Protein AF-A0A839YLT4-F1 (afdb_monomer)

Foldseek 3Di:
DPVVVVVVVVVVVVVVVVVVPDDPDQDAWKKKKKWWWFWWWDQANDTDTFTKIKIWIFGLVQWDDDVQKIKTWTPFIWIGGPPDIWTFDDTAIWMARQCQQWIATRNWIKHFPQSHPPHRNDWGDKTKIWTPDFDWTQTPRGITTTDTIITIMTMDTRGSPPPVVNVVVVVVVVVVVVVVVVPPPPPPVPPPPPPDDDPPDDDDDDDDDDDDDDD

Radius of gyration: 36.38 Å; Cα contacts (8 Å, |Δi|>4): 390; chains: 1; bounding box: 117×40×73 Å

Mean predicted aligned error: 11.32 Å

Nearest PDB structures (foldseek):
  1lsh-assembly1_A  TM=3.016E-01  e=5.000E-01  Ichthyomyzon unicuspis
  3nsg-assembly1_C  TM=3.493E-01  e=2.271E+00  Salmonella enterica subsp. enterica serovar Typhi str. Ty21a
  3szd-assembly1_B  TM=2.381E-01  e=8.280E-01  Pseudomonas aeruginosa
  4kra-assembly1_C  TM=3.230E-01  e=6.229E+00  Salmonella enterica subsp. enterica serovar Typhi
  4kra-assembly1_B  TM=2.311E-01  e=3.074E+00  Salmonella enterica subsp. enterica serovar Typhi

pLDDT: mean 84.15, std 13.79, range [51.19, 97.88]

Sequence (215 aa):
MTVMRIKRVLASLVAAAALSLMPPAAGAATIVYKVSALFEGLIGTTYFVKNGTLTGIGDTGALSAGTGFSRVGLTSLQAVLGDRIYDLQGSFFAEAFPTANVFVLGNLAVTGSGLSGYDAVAPLAPTSISAISRPTYSTSAGTLSLAGYSGTFEANVDGAVPEPATWAMMLTGFAAVGLGLRAPGKRRLRVRIAHGPAKRSAIGMQANRTASRGA

Solvent-accessible surface area (backbone atoms only — not comparable to full-atom values): 12152 Å² total; per-residue (Å²): 128,66,74,68,56,55,56,53,54,52,52,52,52,54,53,53,53,54,63,73,64,57,72,77,76,78,63,79,35,32,34,40,37,38,42,38,29,48,43,28,35,31,47,55,88,46,76,50,76,39,53,32,37,41,40,35,35,25,41,57,87,52,62,48,74,57,96,72,35,22,34,25,47,35,83,46,42,35,38,33,53,66,98,43,78,39,57,48,62,81,92,37,35,38,35,14,24,26,90,73,19,32,40,29,56,56,67,40,32,33,35,26,80,74,35,51,70,39,59,70,65,66,63,39,73,79,25,62,33,36,53,80,48,64,36,74,41,47,35,88,78,39,42,38,35,44,42,76,37,56,34,34,36,34,31,44,57,57,62,62,64,71,50,74,65,51,53,51,47,54,53,48,52,52,49,52,52,54,50,62,70,64,50,82,69,83,71,72,74,75,76,76,76,77,78,71,80,81,79,81,75,86,75,79,90,78,82,91,80,84,86,87,78,89,131

Structure (mmCIF, N/CA/C/O backbone):
data_AF-A0A839YLT4-F1
#
_entry.id   AF-A0A839YLT4-F1
#
loop_
_atom_site.group_PDB
_atom_site.id
_atom_site.type_symbol
_atom_site.label_atom_id
_atom_site.label_alt_id
_atom_site.label_comp_id
_atom_site.label_asym_id
_atom_site.label_entity_id
_atom_site.label_seq_id
_atom_site.pdbx_PDB_ins_code
_atom_site.Cartn_x
_atom_site.Cartn_y
_atom_site.Cartn_z
_atom_site.occupancy
_atom_site.B_iso_or_equiv
_atom_site.auth_seq_id
_atom_site.auth_comp_id
_atom_site.auth_asym_id
_atom_site.auth_atom_id
_atom_site.pdbx_PDB_model_num
ATOM 1 N N . MET A 1 1 ? -25.804 25.730 53.111 1.00 57.62 1 MET A N 1
ATOM 2 C CA . MET A 1 1 ? -25.757 25.932 51.638 1.00 57.62 1 MET A CA 1
ATOM 3 C C . MET A 1 1 ? -24.419 25.528 50.985 1.00 57.62 1 MET A C 1
ATOM 5 O O . MET A 1 1 ? -24.344 25.445 49.766 1.00 57.62 1 MET A O 1
ATOM 9 N N . THR A 1 2 ? -23.374 25.213 51.756 1.00 70.31 2 THR A N 1
ATOM 10 C CA . THR A 1 2 ? -21.983 24.997 51.296 1.00 70.31 2 THR A CA 1
ATOM 11 C C . THR A 1 2 ? -21.710 23.612 50.684 1.00 70.31 2 THR A C 1
ATOM 13 O O . THR A 1 2 ? -20.961 23.495 49.719 1.00 70.31 2 THR A O 1
ATOM 16 N N . VAL A 1 3 ? -22.386 22.560 51.159 1.00 68.31 3 VAL A N 1
ATOM 17 C CA . VAL A 1 3 ? -22.161 21.163 50.715 1.00 68.31 3 VAL A CA 1
ATOM 18 C C . VAL A 1 3 ? -22.549 20.929 49.246 1.00 68.31 3 VAL A C 1
ATOM 20 O O . VAL A 1 3 ? -21.981 20.072 48.570 1.00 68.31 3 VAL A O 1
ATOM 23 N N . MET A 1 4 ? -23.496 21.707 48.714 1.00 68.50 4 MET A N 1
ATOM 24 C CA . MET A 1 4 ? -23.975 21.544 47.337 1.00 68.50 4 MET A CA 1
ATOM 25 C C . MET A 1 4 ? -22.976 22.073 46.293 1.00 68.50 4 MET A C 1
ATOM 27 O O . MET A 1 4 ? -22.953 21.571 45.172 1.00 68.50 4 MET A O 1
ATOM 31 N N . ARG A 1 5 ? -22.122 23.042 46.661 1.00 73.62 5 ARG A N 1
ATOM 32 C CA . ARG A 1 5 ? -21.087 23.591 45.768 1.00 73.62 5 ARG A CA 1
ATOM 33 C C . ARG A 1 5 ? -19.904 22.632 45.609 1.00 73.62 5 ARG A C 1
ATOM 35 O O . ARG A 1 5 ? -19.453 22.425 44.489 1.00 73.62 5 ARG A O 1
ATOM 42 N N . ILE A 1 6 ? -19.492 21.957 46.686 1.00 78.25 6 ILE A N 1
ATOM 43 C CA . ILE A 1 6 ? -18.363 21.007 46.673 1.00 78.25 6 ILE A CA 1
ATOM 44 C C . ILE A 1 6 ? -18.624 19.830 45.720 1.00 78.25 6 ILE A C 1
ATOM 46 O O . ILE A 1 6 ? -17.753 19.468 44.935 1.00 78.25 6 ILE A O 1
ATOM 50 N N . LYS A 1 7 ? -19.843 19.271 45.711 1.00 73.38 7 LYS A N 1
ATOM 51 C CA . LYS A 1 7 ? -20.183 18.137 44.829 1.00 73.38 7 LYS A CA 1
ATOM 52 C C . LYS A 1 7 ? -20.119 18.484 43.340 1.00 73.38 7 LYS A C 1
ATOM 54 O O . LYS A 1 7 ? -19.746 17.632 42.543 1.00 73.38 7 LYS A O 1
ATOM 59 N N . ARG A 1 8 ? -20.478 19.718 42.967 1.00 71.62 8 ARG A N 1
ATOM 60 C CA . ARG A 1 8 ? -20.416 20.171 41.568 1.00 71.62 8 ARG A CA 1
ATOM 61 C C . ARG A 1 8 ? -18.972 20.346 41.104 1.00 71.62 8 ARG A C 1
ATOM 63 O O . ARG A 1 8 ? -18.647 19.882 40.021 1.00 71.62 8 ARG A O 1
ATOM 70 N N . VAL A 1 9 ? -18.116 20.921 41.952 1.00 74.25 9 VAL A N 1
ATOM 71 C CA . VAL A 1 9 ? -16.683 21.103 41.660 1.00 74.25 9 VAL A CA 1
ATOM 72 C C . VAL A 1 9 ? -15.967 19.757 41.510 1.00 74.25 9 VAL A C 1
ATOM 74 O O . VAL A 1 9 ? 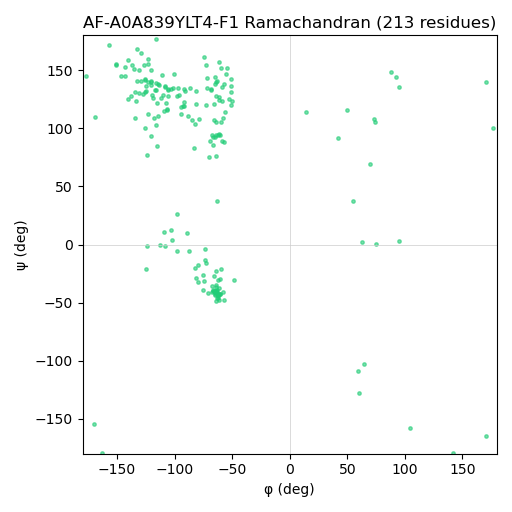-15.176 19.570 40.587 1.00 74.25 9 VAL A O 1
ATOM 77 N N . LEU A 1 10 ? -16.287 18.787 42.371 1.00 72.56 10 LEU A N 1
ATOM 78 C CA . LEU A 1 10 ? -15.685 17.455 42.299 1.00 72.56 10 LEU A CA 1
ATOM 79 C C . LEU A 1 10 ? -16.113 16.701 41.029 1.00 72.56 10 LEU A C 1
ATOM 81 O O . LEU A 1 10 ? -15.284 16.072 40.381 1.00 72.56 10 LEU A O 1
ATOM 85 N N . ALA A 1 11 ? -17.384 16.816 40.628 1.00 71.75 11 ALA A N 1
ATOM 86 C CA . ALA A 1 11 ? -17.878 16.213 39.391 1.00 71.75 11 ALA A CA 1
ATOM 87 C C . ALA A 1 11 ? -17.215 16.815 38.137 1.00 71.75 11 ALA A C 1
ATOM 89 O O . ALA A 1 11 ? -16.863 16.072 37.224 1.00 71.75 11 ALA A O 1
ATOM 90 N N . SER A 1 12 ? -16.988 18.134 38.103 1.00 72.00 12 SER A N 1
ATOM 91 C CA . SER A 1 12 ? -16.282 18.780 36.987 1.00 72.00 12 SER A CA 1
ATOM 92 C C . SER A 1 12 ? -14.802 18.396 36.908 1.00 72.00 12 SER A C 1
ATOM 94 O O . SER A 1 12 ? -14.290 18.218 35.808 1.00 72.00 12 SER A O 1
ATOM 96 N N . LEU A 1 13 ? -14.123 18.211 38.048 1.00 74.06 13 LEU A N 1
ATOM 97 C CA . LEU A 1 13 ? -12.723 17.765 38.078 1.00 74.06 13 LEU A CA 1
ATOM 98 C C . LEU A 1 13 ? -12.567 16.327 37.574 1.00 74.06 13 LEU A C 1
ATOM 100 O O . LEU A 1 13 ? -11.654 16.046 36.805 1.00 74.06 13 LEU A O 1
ATOM 104 N N . VAL A 1 14 ? -13.485 15.431 37.950 1.00 76.00 14 VAL A N 1
ATOM 105 C CA . VAL A 1 14 ? -13.484 14.042 37.462 1.00 76.00 14 VAL A CA 1
ATOM 106 C C . VAL A 1 14 ? -13.757 13.985 35.955 1.00 76.00 14 VAL A C 1
ATOM 108 O O . VAL A 1 14 ? -13.095 13.231 35.249 1.00 76.00 14 VAL A O 1
ATOM 111 N N . ALA A 1 15 ? -14.675 14.812 35.442 1.00 70.75 15 ALA A N 1
ATOM 112 C CA . ALA A 1 15 ? -14.934 14.894 34.005 1.00 70.75 15 ALA A CA 1
ATOM 113 C C . ALA A 1 15 ? -13.717 15.425 33.222 1.00 70.75 15 ALA A C 1
ATOM 115 O O . ALA A 1 15 ? -13.357 14.855 32.196 1.00 70.75 15 ALA A O 1
ATOM 116 N N . ALA A 1 16 ? -13.048 16.468 33.726 1.00 71.94 16 ALA A N 1
ATOM 117 C CA . ALA A 1 16 ? -11.844 17.019 33.102 1.00 71.94 16 ALA A CA 1
ATOM 118 C C . ALA A 1 16 ? -10.672 16.019 33.107 1.00 71.94 16 ALA A C 1
ATOM 120 O O . ALA A 1 16 ? -9.994 15.865 32.094 1.00 71.94 16 ALA A O 1
ATOM 121 N N . ALA A 1 17 ? -10.477 15.288 34.210 1.00 72.44 17 ALA A N 1
ATOM 122 C CA . ALA A 1 17 ? -9.461 14.240 34.295 1.00 72.44 17 ALA A CA 1
ATOM 123 C C . ALA A 1 17 ? -9.745 13.084 33.317 1.00 72.44 17 ALA A C 1
ATOM 125 O O . ALA A 1 17 ? -8.828 12.598 32.658 1.00 72.44 17 ALA A O 1
ATOM 126 N N . ALA A 1 18 ? -11.012 12.686 33.160 1.00 72.25 18 ALA A N 1
ATOM 127 C CA . ALA A 1 18 ? -11.405 11.655 32.199 1.00 72.25 18 ALA A CA 1
ATOM 128 C C . ALA A 1 18 ? -11.147 12.081 30.742 1.00 72.25 18 ALA A C 1
ATOM 130 O O . ALA A 1 18 ? -10.653 11.280 29.955 1.00 72.25 18 ALA A O 1
ATOM 131 N N . LEU A 1 19 ? -11.413 13.348 30.401 1.00 73.19 19 LEU A N 1
ATOM 132 C CA . LEU A 1 19 ? -11.100 13.918 29.085 1.00 73.19 19 LEU A CA 1
ATOM 133 C C . LEU A 1 19 ? -9.588 13.963 28.815 1.00 73.19 19 LEU A C 1
ATOM 135 O O . LEU A 1 19 ? -9.166 13.694 27.696 1.00 73.19 19 LEU A O 1
ATOM 139 N N . SER A 1 20 ? -8.766 14.241 29.834 1.00 74.69 20 SER A N 1
ATOM 140 C CA . SER A 1 20 ? -7.300 14.268 29.691 1.00 74.69 20 SER A CA 1
ATOM 141 C C . SER A 1 20 ? -6.647 12.889 29.538 1.00 74.69 20 SER A C 1
ATOM 143 O O . SER A 1 20 ? -5.493 12.804 29.132 1.00 74.69 20 SER A O 1
ATOM 145 N N . LEU A 1 21 ? -7.379 11.817 29.863 1.00 77.88 21 LEU A N 1
ATOM 146 C CA . LEU A 1 21 ? -6.922 10.428 29.761 1.00 77.88 21 LEU A CA 1
ATOM 147 C C . LEU A 1 21 ? -7.488 9.709 28.528 1.00 77.88 21 LEU A C 1
ATOM 149 O O . LEU A 1 21 ? -7.267 8.507 28.382 1.00 77.88 21 LEU A O 1
ATOM 153 N N . MET A 1 22 ? -8.236 10.403 27.660 1.00 73.75 22 MET A N 1
ATOM 154 C CA . MET A 1 22 ? -8.694 9.817 26.401 1.00 73.75 22 MET A CA 1
ATOM 155 C C . MET A 1 22 ? -7.475 9.431 25.554 1.00 73.75 22 MET A C 1
ATOM 157 O O . MET A 1 22 ? -6.629 10.293 25.308 1.00 73.75 22 MET A O 1
ATOM 161 N N . PRO A 1 23 ? -7.342 8.159 25.126 1.00 70.31 23 PRO A N 1
ATOM 162 C CA . PRO A 1 23 ? -6.276 7.764 24.233 1.00 70.31 23 PRO A CA 1
ATOM 163 C C . PRO A 1 23 ? -6.409 8.578 22.947 1.00 70.31 23 PRO A C 1
ATOM 165 O O . PRO A 1 23 ? -7.526 8.975 22.583 1.00 70.31 23 PRO A O 1
ATOM 168 N N . PRO A 1 24 ? -5.292 8.824 22.249 1.00 73.69 24 PRO A N 1
ATOM 169 C CA . PRO A 1 24 ? -5.361 9.376 20.908 1.00 73.69 24 PRO A CA 1
ATOM 170 C C . PRO A 1 24 ? -6.328 8.530 20.071 1.00 73.69 24 PRO A C 1
ATOM 172 O O . PRO A 1 24 ? -6.419 7.311 20.248 1.00 73.69 24 PRO A O 1
ATOM 175 N N . ALA A 1 25 ? -7.094 9.191 19.201 1.00 72.38 25 ALA A N 1
ATOM 176 C CA . ALA A 1 25 ? -7.975 8.497 18.272 1.00 72.38 25 ALA A CA 1
ATOM 177 C C . ALA A 1 25 ? -7.169 7.420 17.532 1.00 72.38 25 ALA A C 1
ATOM 179 O O . ALA A 1 25 ? -6.030 7.678 17.137 1.00 72.38 25 ALA A O 1
ATOM 180 N N . ALA A 1 26 ? -7.746 6.223 17.389 1.00 73.31 26 ALA A N 1
ATOM 181 C CA . ALA A 1 26 ? -7.099 5.141 16.657 1.00 73.31 26 ALA A CA 1
ATOM 182 C C . ALA A 1 26 ? -6.655 5.661 15.282 1.00 73.31 26 ALA A C 1
ATOM 184 O O . ALA A 1 26 ? -7.433 6.334 14.599 1.00 73.31 26 ALA A O 1
ATOM 185 N N . GLY A 1 27 ? -5.400 5.389 14.914 1.00 73.88 27 GLY A N 1
ATOM 186 C CA . GLY A 1 27 ? -4.888 5.749 13.597 1.00 73.88 27 GLY A CA 1
ATOM 187 C C . GLY A 1 27 ? -5.773 5.156 12.501 1.00 73.88 27 GLY A C 1
ATOM 188 O O . GLY A 1 27 ? -6.347 4.079 12.678 1.00 73.88 27 GLY A O 1
ATOM 189 N N . ALA A 1 28 ? -5.909 5.865 11.379 1.00 78.50 28 ALA A N 1
ATOM 190 C CA . ALA A 1 28 ? -6.597 5.320 10.216 1.00 78.50 28 ALA A CA 1
ATOM 191 C C . ALA A 1 28 ? -5.919 4.007 9.791 1.00 78.50 28 ALA A C 1
ATOM 193 O O . ALA A 1 28 ? -4.691 3.901 9.829 1.00 78.50 28 ALA A O 1
ATOM 194 N N . ALA A 1 29 ? -6.711 2.996 9.430 1.00 87.69 29 ALA A N 1
ATOM 195 C CA . ALA A 1 29 ? -6.156 1.726 8.985 1.00 87.69 29 ALA A CA 1
ATOM 196 C C . ALA A 1 29 ? -5.367 1.939 7.687 1.00 87.69 29 ALA A C 1
ATOM 198 O O . ALA A 1 29 ? -5.878 2.508 6.716 1.00 87.69 29 ALA A O 1
ATOM 199 N N . THR A 1 30 ? -4.123 1.470 7.674 1.00 92.81 30 THR A N 1
ATOM 200 C CA . THR A 1 30 ? -3.245 1.592 6.509 1.00 92.81 30 THR A CA 1
ATOM 201 C C . THR A 1 30 ? -3.207 0.286 5.738 1.00 92.81 30 THR A C 1
ATOM 203 O O . THR A 1 30 ? -3.299 -0.795 6.314 1.00 92.81 30 THR A O 1
ATOM 206 N N . ILE A 1 31 ? -3.069 0.373 4.422 1.00 94.94 31 ILE A N 1
ATOM 207 C CA . ILE A 1 31 ? -2.854 -0.781 3.556 1.00 94.94 31 ILE A CA 1
ATOM 208 C C . ILE A 1 31 ? -1.491 -0.666 2.889 1.00 94.94 31 ILE A C 1
ATOM 210 O O . ILE A 1 31 ? -1.111 0.391 2.384 1.00 94.94 31 ILE A O 1
ATOM 214 N N . VAL A 1 32 ? -0.746 -1.764 2.916 1.00 96.88 32 VAL A N 1
ATOM 215 C CA . VAL A 1 32 ? 0.592 -1.879 2.349 1.00 96.88 32 VAL A CA 1
ATOM 216 C C . VAL A 1 32 ? 0.512 -2.772 1.123 1.00 96.88 32 VAL A C 1
ATOM 218 O O . VAL A 1 32 ? 0.238 -3.966 1.231 1.00 96.88 32 VAL A O 1
ATOM 221 N N . TYR A 1 33 ? 0.782 -2.194 -0.039 1.00 97.44 33 TYR A N 1
ATOM 222 C CA . TYR A 1 33 ? 0.877 -2.897 -1.312 1.00 97.44 33 TYR A CA 1
ATOM 223 C C . TYR A 1 33 ? 2.335 -3.199 -1.612 1.00 97.44 33 TYR A C 1
ATOM 225 O O . TYR A 1 33 ? 3.178 -2.305 -1.510 1.00 97.44 33 TYR A O 1
ATOM 233 N N . LYS A 1 34 ? 2.635 -4.424 -2.037 1.00 97.44 34 LYS A N 1
ATOM 234 C CA . LYS A 1 34 ? 3.985 -4.824 -2.435 1.00 97.44 34 LYS A CA 1
ATOM 235 C C . LYS A 1 34 ? 3.967 -5.524 -3.781 1.00 97.44 34 LYS A C 1
ATOM 237 O O . LYS A 1 34 ? 3.219 -6.472 -3.994 1.00 97.44 34 LYS A O 1
ATOM 242 N N . VAL A 1 35 ? 4.841 -5.072 -4.672 1.00 96.88 35 VAL A N 1
ATOM 243 C CA . VAL A 1 35 ? 5.173 -5.744 -5.930 1.00 96.88 35 VAL A CA 1
ATOM 244 C C . VAL A 1 35 ? 6.624 -6.189 -5.847 1.00 96.88 35 VAL A C 1
ATOM 246 O O . VAL A 1 35 ? 7.520 -5.348 -5.870 1.00 96.88 35 VAL A O 1
ATOM 249 N N . SER A 1 36 ? 6.857 -7.496 -5.760 1.00 96.50 36 SER A N 1
ATOM 250 C CA . SER A 1 36 ? 8.196 -8.095 -5.706 1.00 96.50 36 SER A CA 1
ATOM 251 C C . SER A 1 36 ? 8.510 -8.781 -7.025 1.00 96.50 36 SER A C 1
ATOM 253 O O . SER A 1 36 ? 7.773 -9.669 -7.448 1.00 96.50 36 SER A O 1
ATOM 255 N N . ALA A 1 37 ? 9.585 -8.370 -7.692 1.00 95.38 37 ALA A N 1
ATOM 256 C CA . ALA A 1 37 ? 9.938 -8.876 -9.015 1.00 95.38 37 ALA A CA 1
ATOM 257 C C . ALA A 1 37 ? 11.433 -8.697 -9.321 1.00 95.38 37 ALA A C 1
ATOM 259 O O . ALA A 1 37 ? 12.160 -8.014 -8.594 1.00 95.38 37 ALA A O 1
ATOM 260 N N . LEU A 1 38 ? 11.874 -9.282 -10.436 1.00 93.44 38 LEU A N 1
ATOM 261 C CA . LEU A 1 38 ? 13.114 -8.882 -11.093 1.00 93.44 38 LEU A CA 1
ATOM 262 C C . LEU A 1 38 ? 12.837 -7.603 -11.890 1.00 93.44 38 LEU A C 1
ATOM 264 O O . LEU A 1 38 ? 12.139 -7.648 -12.898 1.00 93.44 38 LEU A O 1
ATOM 268 N N . PHE A 1 39 ? 13.353 -6.471 -11.422 1.00 92.38 39 PHE A N 1
ATOM 269 C CA . PHE A 1 39 ? 13.233 -5.189 -12.102 1.00 92.38 39 PHE A CA 1
ATOM 270 C C . PHE A 1 39 ? 14.421 -4.968 -13.034 1.00 92.38 39 PHE A C 1
ATOM 272 O O . PHE A 1 39 ? 15.578 -5.106 -12.629 1.00 92.38 39 PHE A O 1
ATOM 279 N N . GLU A 1 40 ? 14.128 -4.564 -14.262 1.00 93.44 40 GLU A N 1
ATOM 280 C CA . GLU A 1 40 ? 15.094 -4.063 -15.233 1.00 93.44 40 GLU A CA 1
ATOM 281 C C . GLU A 1 40 ? 14.856 -2.567 -15.447 1.00 93.44 40 GLU A C 1
ATOM 283 O O . GLU A 1 40 ? 13.715 -2.106 -15.381 1.00 93.44 40 GLU A O 1
ATOM 288 N N . GLY A 1 41 ? 15.903 -1.778 -15.689 1.00 92.00 41 GLY A N 1
ATOM 289 C CA . GLY A 1 41 ? 15.700 -0.348 -15.867 1.00 92.00 41 GLY A CA 1
ATOM 290 C C . GLY A 1 41 ? 16.939 0.526 -15.908 1.00 92.00 41 GLY A C 1
ATOM 291 O O . GLY A 1 41 ? 18.066 0.058 -16.049 1.00 92.00 41 GLY A O 1
ATOM 292 N N . LEU A 1 42 ? 16.700 1.829 -15.758 1.00 93.50 42 LEU A N 1
ATOM 293 C CA . LEU A 1 42 ? 17.723 2.868 -15.630 1.00 93.50 42 LEU A CA 1
ATOM 294 C C . LEU A 1 42 ? 17.516 3.641 -14.324 1.00 93.50 42 LEU A C 1
ATOM 296 O O . LEU A 1 42 ? 16.379 3.951 -13.975 1.00 93.50 42 LEU A O 1
ATOM 300 N N . ILE A 1 43 ? 18.606 3.983 -13.633 1.00 93.94 43 ILE A N 1
ATOM 301 C CA . ILE A 1 43 ? 18.635 4.988 -12.559 1.00 93.94 43 ILE A CA 1
ATOM 302 C C . ILE A 1 43 ? 19.575 6.103 -13.002 1.00 93.94 43 ILE A C 1
ATOM 304 O O . ILE A 1 43 ? 20.788 5.898 -13.115 1.00 93.94 43 ILE A O 1
ATOM 308 N N . GLY A 1 44 ? 19.007 7.265 -13.322 1.00 92.44 44 GLY A N 1
ATOM 309 C CA . GLY A 1 44 ? 19.716 8.283 -14.089 1.00 92.44 44 GLY A CA 1
ATOM 310 C C . GLY A 1 44 ? 20.124 7.702 -15.445 1.00 92.44 44 GLY A C 1
ATOM 311 O O . GLY A 1 44 ? 19.274 7.431 -16.286 1.00 92.44 44 GLY A O 1
ATOM 312 N N . THR A 1 45 ? 21.421 7.466 -15.638 1.00 92.50 45 THR A N 1
ATOM 313 C CA . THR A 1 45 ? 21.988 6.848 -16.852 1.00 92.50 45 THR A CA 1
ATOM 314 C C . THR A 1 45 ? 22.497 5.420 -16.637 1.00 92.50 45 THR A C 1
ATOM 316 O O . THR A 1 45 ? 22.982 4.794 -17.576 1.00 92.50 45 THR A O 1
ATOM 319 N N . THR A 1 46 ? 22.415 4.890 -15.413 1.00 94.75 46 THR A N 1
ATOM 320 C CA . THR A 1 46 ? 22.966 3.570 -15.079 1.00 94.75 46 THR A CA 1
ATOM 321 C C . THR A 1 46 ? 21.914 2.488 -15.267 1.00 94.75 46 THR A C 1
ATOM 323 O O . THR A 1 46 ? 20.886 2.502 -14.591 1.00 94.75 46 THR A O 1
ATOM 326 N N . TYR A 1 47 ? 22.191 1.535 -16.155 1.00 95.06 47 TYR A N 1
ATOM 327 C CA . TYR A 1 47 ? 21.353 0.356 -16.358 1.00 95.06 47 TYR A CA 1
ATOM 328 C C . TYR A 1 47 ? 21.464 -0.633 -15.195 1.00 95.06 47 TYR A C 1
ATOM 330 O O . TYR A 1 47 ? 22.545 -0.826 -14.633 1.00 95.06 47 TYR A O 1
ATOM 338 N N . PHE A 1 48 ? 20.352 -1.273 -14.841 1.00 94.00 48 PHE A N 1
ATOM 339 C CA . PHE A 1 48 ? 20.313 -2.304 -13.812 1.00 94.00 48 PHE A CA 1
ATOM 340 C C . PHE A 1 48 ? 19.343 -3.433 -14.166 1.00 94.00 48 PHE A C 1
ATOM 342 O O . PHE A 1 48 ? 18.332 -3.223 -14.831 1.00 94.00 48 PHE A O 1
ATOM 349 N N . VAL A 1 49 ? 19.643 -4.621 -13.638 1.00 94.88 49 VAL A N 1
ATOM 350 C CA . VAL A 1 49 ? 18.729 -5.765 -13.537 1.00 94.88 49 VAL A CA 1
ATOM 351 C C . VAL A 1 49 ? 18.885 -6.319 -12.128 1.00 94.88 49 VAL A C 1
ATOM 353 O O . VAL A 1 49 ? 19.954 -6.824 -11.780 1.00 94.88 49 VAL A O 1
ATOM 356 N N . LYS A 1 50 ? 17.877 -6.143 -11.275 1.00 95.38 50 LYS A N 1
ATOM 357 C CA . LYS A 1 50 ? 17.945 -6.515 -9.856 1.00 95.38 50 LYS A CA 1
ATOM 358 C C . LYS A 1 50 ? 16.600 -6.987 -9.339 1.00 95.38 50 LYS A C 1
ATOM 360 O O . LYS A 1 50 ? 15.565 -6.433 -9.690 1.00 95.38 50 LYS A O 1
ATOM 365 N N . ASN A 1 51 ? 16.630 -7.961 -8.434 1.00 95.12 51 ASN A N 1
ATOM 366 C CA . ASN A 1 51 ? 15.463 -8.244 -7.612 1.00 95.12 51 ASN A CA 1
ATOM 367 C C . ASN A 1 51 ? 15.166 -7.028 -6.738 1.00 95.12 51 ASN A C 1
ATOM 369 O O . ASN A 1 51 ? 16.081 -6.373 -6.221 1.00 95.12 51 ASN A O 1
ATOM 373 N N . GLY A 1 52 ? 13.887 -6.742 -6.575 1.00 95.56 52 GLY A N 1
ATOM 374 C CA . GLY A 1 52 ? 13.458 -5.645 -5.741 1.00 95.56 52 GLY A CA 1
ATOM 375 C C . GLY A 1 52 ? 11.999 -5.730 -5.359 1.00 95.56 52 GLY A C 1
ATOM 376 O O . GLY A 1 52 ? 11.274 -6.643 -5.764 1.00 95.56 52 GLY A O 1
ATOM 377 N N . THR A 1 53 ? 11.576 -4.722 -4.610 1.00 96.94 53 THR A N 1
ATOM 378 C CA . THR A 1 53 ? 10.195 -4.569 -4.169 1.00 96.94 53 THR A CA 1
ATOM 379 C C . THR A 1 53 ? 9.764 -3.118 -4.305 1.00 96.94 53 THR A C 1
ATOM 381 O O . THR A 1 53 ? 10.424 -2.218 -3.787 1.00 96.94 53 THR A O 1
ATOM 384 N N . LEU A 1 54 ? 8.637 -2.890 -4.974 1.00 96.88 54 LEU A N 1
ATOM 385 C CA . LEU A 1 54 ? 7.923 -1.621 -4.942 1.00 96.88 54 LEU A CA 1
ATOM 386 C C . LEU A 1 54 ? 6.867 -1.694 -3.837 1.00 96.88 54 LEU A C 1
ATOM 388 O O . LEU A 1 54 ? 5.983 -2.547 -3.892 1.00 96.88 54 LEU A O 1
ATOM 392 N N . THR A 1 55 ? 6.974 -0.819 -2.841 1.00 97.69 55 THR A N 1
ATOM 393 C CA . THR A 1 55 ? 6.073 -0.759 -1.686 1.00 97.69 55 THR A CA 1
ATOM 394 C C . THR A 1 55 ? 5.307 0.553 -1.702 1.00 97.69 55 THR A C 1
ATOM 396 O O . THR A 1 55 ? 5.921 1.618 -1.678 1.00 97.69 55 THR A O 1
ATOM 399 N N . GLY A 1 56 ? 3.979 0.483 -1.736 1.00 97.06 56 GLY A N 1
ATOM 400 C CA . GLY A 1 56 ? 3.107 1.642 -1.566 1.00 97.06 56 GLY A CA 1
ATOM 401 C C . GLY A 1 56 ? 2.307 1.525 -0.279 1.00 97.06 56 GLY A C 1
ATOM 402 O O . GLY A 1 56 ? 1.790 0.451 0.019 1.00 97.06 56 GLY A O 1
ATOM 403 N N . ILE A 1 57 ? 2.191 2.618 0.469 1.00 96.25 57 ILE A N 1
ATOM 404 C CA . ILE A 1 57 ? 1.365 2.682 1.678 1.00 96.25 57 ILE A CA 1
ATOM 405 C C . ILE A 1 57 ? 0.192 3.607 1.389 1.00 96.25 57 ILE A C 1
ATOM 407 O O . ILE A 1 57 ? 0.399 4.733 0.945 1.00 96.25 57 ILE A O 1
ATOM 411 N N . GLY A 1 58 ? -1.029 3.130 1.606 1.00 93.31 58 GLY A N 1
ATOM 412 C CA . GLY A 1 58 ? -2.260 3.892 1.419 1.00 93.31 58 GLY A CA 1
ATOM 413 C C . GLY A 1 58 ? -3.110 3.950 2.681 1.00 93.31 58 GLY A C 1
ATOM 414 O O . GLY A 1 58 ? -2.977 3.114 3.575 1.00 93.31 58 GLY A O 1
ATOM 415 N N . ASP A 1 59 ? -4.001 4.936 2.735 1.00 87.94 59 ASP A N 1
ATOM 416 C CA . ASP A 1 59 ? -5.026 5.047 3.775 1.00 87.94 59 ASP A CA 1
ATOM 417 C C . ASP A 1 59 ? -6.328 4.411 3.275 1.00 87.94 59 ASP A C 1
ATOM 419 O O . ASP A 1 59 ? -6.919 4.868 2.293 1.00 87.94 59 ASP A O 1
ATOM 423 N N . THR A 1 60 ? -6.793 3.361 3.953 1.00 81.25 60 THR A N 1
ATOM 424 C CA . THR A 1 60 ? -8.038 2.666 3.581 1.00 81.25 60 THR A CA 1
ATOM 425 C C . THR A 1 60 ? -9.280 3.554 3.713 1.00 81.25 60 THR A C 1
ATOM 427 O O . THR A 1 60 ? -10.277 3.319 3.032 1.00 81.25 60 THR A O 1
ATOM 430 N N . GLY A 1 61 ? -9.220 4.612 4.530 1.00 79.50 61 GLY A N 1
ATOM 431 C CA . GLY A 1 61 ? -10.288 5.599 4.686 1.00 79.50 61 GLY A CA 1
ATOM 432 C C . GLY A 1 61 ? -10.427 6.567 3.507 1.00 79.50 61 GLY A C 1
ATOM 433 O O . GLY A 1 61 ? -11.450 7.241 3.394 1.00 79.50 61 GLY A O 1
ATOM 434 N N . ALA A 1 62 ? -9.440 6.624 2.607 1.00 76.19 62 ALA A N 1
ATOM 435 C CA . ALA A 1 62 ? -9.415 7.515 1.445 1.00 76.19 62 ALA A CA 1
ATOM 436 C C . ALA A 1 62 ? -9.869 6.829 0.138 1.00 76.19 62 ALA A C 1
ATOM 438 O O . ALA A 1 62 ? -9.448 7.225 -0.954 1.00 76.19 62 ALA A O 1
ATOM 439 N N . LEU A 1 63 ? -10.706 5.791 0.236 1.00 82.81 63 LEU A N 1
ATOM 440 C CA . LEU A 1 63 ? -11.217 5.058 -0.921 1.00 82.81 63 LEU A CA 1
ATOM 441 C C . LEU A 1 63 ? -12.133 5.946 -1.780 1.00 82.81 63 LEU A C 1
ATOM 443 O O . LEU A 1 63 ? -13.189 6.402 -1.342 1.00 82.81 63 LEU A O 1
ATOM 447 N N . SER A 1 64 ? -11.757 6.128 -3.042 1.00 83.62 64 SER A N 1
ATOM 448 C CA . SER A 1 64 ? -12.627 6.643 -4.094 1.00 83.62 64 SER A CA 1
ATOM 449 C C . SER A 1 64 ? -12.992 5.491 -5.022 1.00 83.62 64 SER A C 1
ATOM 451 O O . SER A 1 64 ? -12.123 4.909 -5.668 1.00 83.62 64 SER A O 1
ATOM 453 N N . ALA A 1 65 ? -14.273 5.136 -5.074 1.00 82.50 65 ALA A N 1
ATOM 454 C CA . ALA A 1 65 ? -14.775 4.101 -5.969 1.00 82.50 65 ALA A CA 1
ATOM 455 C C . ALA A 1 65 ? -15.533 4.740 -7.137 1.00 82.50 65 ALA A C 1
ATOM 457 O O . ALA A 1 65 ? -16.375 5.619 -6.942 1.00 82.50 65 ALA A O 1
ATOM 458 N N . GLY A 1 66 ? -15.229 4.287 -8.350 1.00 81.75 66 GLY A N 1
ATOM 459 C CA . GLY A 1 66 ? -15.960 4.620 -9.567 1.00 81.75 66 GLY A CA 1
ATOM 460 C C . GLY A 1 66 ? -16.607 3.377 -10.170 1.00 81.75 66 GLY A C 1
ATOM 461 O O . GLY A 1 66 ? -16.419 2.254 -9.704 1.00 81.75 66 GLY A O 1
ATOM 462 N N . THR A 1 67 ? -17.365 3.549 -11.250 1.00 83.75 67 THR A N 1
ATOM 463 C CA . THR A 1 67 ? -17.865 2.403 -12.017 1.00 83.75 67 THR A CA 1
ATOM 464 C C . THR A 1 67 ? -16.687 1.642 -12.629 1.00 83.75 67 THR A C 1
ATOM 466 O O . THR A 1 67 ? -16.090 2.104 -13.599 1.00 83.75 67 THR A O 1
ATOM 469 N N . GLY A 1 68 ? -16.359 0.477 -12.063 1.00 86.31 68 GLY A N 1
ATOM 470 C CA . GLY A 1 68 ? -15.347 -0.440 -12.595 1.00 86.31 68 GLY A CA 1
ATOM 471 C C . GLY A 1 68 ? -13.938 -0.302 -12.013 1.00 86.31 68 GLY A C 1
ATOM 472 O O . GLY A 1 68 ? -13.054 -1.032 -12.457 1.00 86.31 68 GLY A O 1
ATOM 473 N N . PHE A 1 69 ? -13.719 0.577 -11.029 1.00 92.19 69 PHE A N 1
ATOM 474 C CA . PHE A 1 69 ? -12.434 0.659 -10.332 1.00 92.19 69 PHE A CA 1
ATOM 475 C C . PHE A 1 69 ? -12.566 1.141 -8.884 1.00 92.19 69 PHE A C 1
ATOM 477 O O . PHE A 1 69 ? -13.480 1.893 -8.537 1.00 92.19 69 PHE A O 1
ATOM 484 N N . SER A 1 70 ? -11.591 0.748 -8.072 1.00 93.94 70 SER A N 1
ATOM 485 C CA . SER A 1 70 ? -11.370 1.241 -6.712 1.00 93.94 70 SER A CA 1
ATOM 486 C C . SER A 1 70 ? -10.025 1.949 -6.653 1.00 93.94 70 SER A C 1
ATOM 488 O O . SER A 1 70 ? -9.042 1.404 -7.149 1.00 93.94 70 SER A O 1
ATOM 490 N N . ARG A 1 71 ? -9.963 3.141 -6.054 1.00 94.50 71 ARG A N 1
ATOM 491 C CA . ARG A 1 71 ? -8.742 3.947 -5.931 1.00 94.50 71 ARG A CA 1
ATOM 492 C C . ARG A 1 71 ? -8.466 4.310 -4.476 1.00 94.50 71 ARG A C 1
ATOM 494 O O . ARG A 1 71 ? -9.327 4.867 -3.803 1.00 94.50 71 ARG A O 1
ATOM 501 N N . VAL A 1 72 ? -7.231 4.100 -4.040 1.00 95.19 72 VAL A N 1
ATOM 502 C CA . VAL A 1 72 ? -6.712 4.506 -2.730 1.00 95.19 72 VAL A CA 1
ATOM 503 C C . VAL A 1 72 ? -5.547 5.472 -2.933 1.00 95.19 72 VAL A C 1
ATOM 505 O O . VAL A 1 72 ? -4.624 5.187 -3.693 1.00 95.19 72 VAL A O 1
ATOM 508 N N . GLY A 1 73 ? -5.575 6.628 -2.269 1.00 94.31 73 GLY A N 1
ATOM 509 C CA . GLY A 1 73 ? -4.431 7.547 -2.249 1.00 94.31 73 GLY A CA 1
ATOM 510 C C . GLY A 1 73 ? -3.258 6.956 -1.467 1.00 94.31 73 GLY A C 1
ATOM 511 O O . GLY A 1 73 ? -3.456 6.433 -0.370 1.00 94.31 73 GLY A O 1
ATOM 512 N N . LEU A 1 74 ? -2.045 7.040 -2.018 1.00 95.19 74 LEU A N 1
ATOM 513 C CA . LEU A 1 74 ? -0.838 6.595 -1.322 1.00 95.19 74 LEU A CA 1
ATOM 514 C C . LEU A 1 74 ? -0.209 7.748 -0.538 1.00 95.19 74 LEU A C 1
ATOM 516 O O . LEU A 1 74 ? -0.028 8.846 -1.065 1.00 95.19 74 LEU A O 1
ATOM 520 N N . THR A 1 75 ? 0.163 7.478 0.708 1.00 95.00 75 THR A N 1
ATOM 521 C CA . THR A 1 75 ? 0.954 8.376 1.556 1.00 95.00 75 THR A CA 1
ATOM 522 C C . THR A 1 75 ? 2.444 8.279 1.239 1.00 95.00 75 THR A C 1
ATOM 524 O O . THR A 1 75 ? 3.168 9.262 1.387 1.00 95.00 75 THR A O 1
ATOM 527 N N . SER A 1 76 ? 2.907 7.120 0.765 1.00 95.50 76 SER A N 1
ATOM 528 C CA . SER A 1 76 ? 4.278 6.915 0.305 1.00 95.50 76 SER A CA 1
ATOM 529 C C . SER A 1 76 ? 4.365 5.840 -0.777 1.00 95.50 76 SER A C 1
ATOM 531 O O . SER A 1 76 ? 3.522 4.943 -0.875 1.00 95.50 76 SER A O 1
ATOM 533 N N . LEU A 1 77 ? 5.410 5.939 -1.598 1.00 97.12 77 LEU A N 1
ATOM 534 C CA . LEU A 1 77 ? 5.791 4.922 -2.567 1.00 97.12 77 LEU A CA 1
ATOM 535 C C . LEU A 1 77 ? 7.319 4.810 -2.586 1.00 97.12 77 LEU A C 1
ATOM 537 O O . LEU A 1 77 ? 8.020 5.803 -2.781 1.00 97.12 77 LEU A O 1
ATOM 541 N N . GLN A 1 78 ? 7.834 3.605 -2.373 1.00 97.44 78 GLN A N 1
ATOM 542 C CA . GLN A 1 78 ? 9.264 3.330 -2.253 1.00 97.44 78 GLN A CA 1
ATOM 543 C C . GLN A 1 78 ? 9.656 2.132 -3.107 1.00 97.44 78 GLN A C 1
ATOM 545 O O . GLN A 1 78 ? 8.937 1.136 -3.150 1.00 97.44 78 GLN A O 1
ATOM 550 N N . ALA A 1 79 ? 10.820 2.201 -3.747 1.00 96.38 79 ALA A N 1
ATOM 551 C CA . ALA A 1 79 ? 11.429 1.064 -4.427 1.00 96.38 79 ALA A CA 1
ATOM 552 C C . ALA A 1 79 ? 12.675 0.601 -3.666 1.00 96.38 79 ALA A C 1
ATOM 554 O O . ALA A 1 79 ? 13.570 1.394 -3.383 1.00 96.38 79 ALA A O 1
ATOM 555 N N . VAL A 1 80 ? 12.759 -0.692 -3.372 1.00 96.62 80 VAL A N 1
ATOM 556 C CA . VAL A 1 80 ? 13.952 -1.343 -2.820 1.00 96.62 80 VAL A CA 1
ATOM 557 C C . VAL A 1 80 ? 14.581 -2.175 -3.931 1.00 96.62 80 VAL A C 1
ATOM 559 O O . VAL A 1 80 ? 13.934 -3.087 -4.434 1.00 96.62 80 VAL A O 1
ATOM 562 N N . LEU A 1 81 ? 15.809 -1.856 -4.350 1.00 95.38 81 LEU A N 1
ATOM 563 C CA . LEU A 1 81 ? 16.506 -2.527 -5.460 1.00 95.38 81 LEU A CA 1
ATOM 564 C C . LEU A 1 81 ? 17.878 -3.030 -4.988 1.00 95.38 81 LEU A C 1
ATOM 566 O O . LEU A 1 81 ? 18.848 -2.266 -4.912 1.00 95.38 81 LEU A O 1
ATOM 570 N N . GLY A 1 82 ? 17.978 -4.326 -4.677 1.00 93.25 82 GLY A N 1
ATOM 571 C CA . GLY A 1 82 ? 19.100 -4.857 -3.892 1.00 93.25 82 GLY A CA 1
ATOM 572 C C . GLY A 1 82 ? 19.155 -4.195 -2.509 1.00 93.25 82 GLY A C 1
ATOM 573 O O . GLY A 1 82 ? 18.138 -4.118 -1.832 1.00 93.25 82 GLY A O 1
ATOM 574 N N . ASP A 1 83 ? 20.312 -3.652 -2.124 1.00 94.00 83 ASP A N 1
ATOM 575 C CA . ASP A 1 83 ? 20.527 -3.057 -0.789 1.00 94.00 83 ASP A CA 1
ATOM 576 C C . ASP A 1 83 ? 20.189 -1.557 -0.701 1.00 94.00 83 ASP A C 1
ATOM 578 O O . ASP A 1 83 ? 20.557 -0.881 0.260 1.00 94.00 83 ASP A O 1
ATOM 582 N N . ARG A 1 84 ? 19.556 -0.988 -1.734 1.00 95.31 84 ARG A N 1
ATOM 583 C CA . ARG A 1 84 ? 19.255 0.448 -1.805 1.00 95.31 84 ARG A CA 1
ATOM 584 C C . ARG A 1 84 ? 17.759 0.706 -1.778 1.00 95.31 84 ARG A C 1
ATOM 586 O O . ARG A 1 84 ? 17.002 0.032 -2.472 1.00 95.31 84 ARG A O 1
ATOM 593 N N . ILE A 1 85 ? 17.376 1.734 -1.025 1.00 96.44 85 ILE A N 1
ATOM 594 C CA . ILE A 1 85 ? 16.009 2.245 -0.927 1.00 96.44 85 ILE A CA 1
ATOM 595 C C . ILE A 1 85 ? 15.929 3.561 -1.701 1.00 96.44 85 ILE A C 1
ATOM 597 O O . ILE A 1 85 ? 16.796 4.425 -1.562 1.00 96.44 85 ILE A O 1
ATOM 601 N N . TYR A 1 86 ? 14.888 3.697 -2.514 1.00 95.69 86 TYR A N 1
ATOM 602 C CA . TYR A 1 86 ? 14.594 4.872 -3.321 1.00 95.69 86 TYR A CA 1
ATOM 603 C C . TYR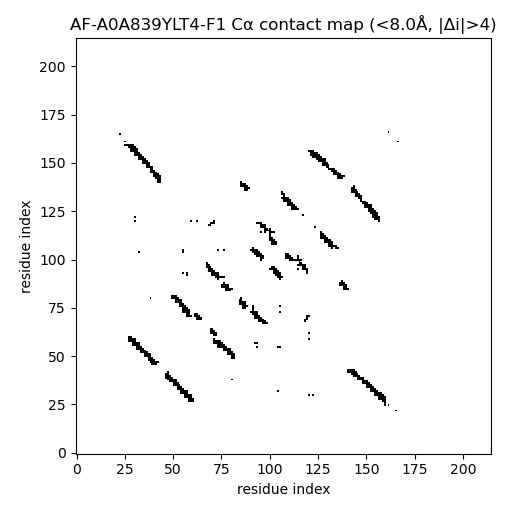 A 1 86 ? 13.195 5.379 -2.978 1.00 95.69 86 TYR A C 1
ATOM 605 O O . TYR A 1 86 ? 12.200 4.725 -3.297 1.00 95.69 86 TYR A O 1
ATOM 613 N N . ASP A 1 87 ? 13.122 6.556 -2.362 1.00 95.75 87 ASP A N 1
ATOM 614 C CA . ASP A 1 87 ? 11.861 7.268 -2.176 1.00 95.75 87 ASP A CA 1
ATOM 615 C C . ASP A 1 87 ? 11.402 7.836 -3.517 1.00 95.75 87 ASP A C 1
ATOM 617 O O . ASP A 1 87 ? 12.120 8.616 -4.157 1.00 95.75 87 ASP A O 1
ATOM 621 N N . LEU A 1 88 ? 10.216 7.419 -3.959 1.00 95.62 88 LEU A N 1
ATOM 622 C CA . LEU A 1 88 ? 9.633 7.907 -5.199 1.00 95.62 88 LEU A CA 1
ATOM 623 C C . LEU A 1 88 ? 8.858 9.187 -4.895 1.00 95.62 88 LEU A C 1
ATOM 625 O O . LEU A 1 88 ? 8.117 9.272 -3.918 1.00 95.62 88 LEU A O 1
ATOM 629 N N . GLN A 1 89 ? 9.045 10.202 -5.730 1.00 94.62 89 GLN A N 1
ATOM 630 C CA . GLN A 1 89 ? 8.440 11.517 -5.545 1.00 94.62 89 GLN A CA 1
ATOM 631 C C . GLN A 1 89 ? 7.222 11.687 -6.450 1.00 94.62 89 GLN A C 1
ATOM 633 O O . GLN A 1 89 ? 7.284 11.387 -7.643 1.00 94.62 89 GLN A O 1
ATOM 638 N N . GLY A 1 90 ? 6.135 12.218 -5.894 1.00 92.56 90 GLY A N 1
ATOM 639 C CA . GLY A 1 90 ? 4.910 12.516 -6.629 1.00 92.56 90 GLY A CA 1
ATOM 640 C C . GLY A 1 90 ? 3.655 12.220 -5.818 1.00 92.56 90 GLY A C 1
ATOM 641 O O . GLY A 1 90 ? 3.721 11.795 -4.666 1.00 92.56 90 GLY A O 1
ATOM 642 N N . SER A 1 91 ? 2.503 12.453 -6.438 1.00 92.25 91 SER A N 1
ATOM 643 C CA . SER A 1 91 ? 1.218 11.973 -5.935 1.00 92.25 91 SER A CA 1
ATOM 644 C C . SER A 1 91 ? 0.934 10.616 -6.561 1.00 92.25 91 SER A C 1
ATOM 646 O O . SER A 1 91 ? 0.908 10.496 -7.785 1.00 92.25 91 SER A O 1
ATOM 648 N N . PHE A 1 92 ? 0.732 9.604 -5.725 1.00 94.75 92 PHE A N 1
ATOM 649 C CA . PHE A 1 92 ? 0.531 8.234 -6.178 1.00 94.75 92 PHE A CA 1
ATOM 650 C C . PHE A 1 92 ? -0.792 7.675 -5.675 1.00 94.75 92 PHE A C 1
ATOM 652 O O . PHE A 1 92 ? -1.324 8.097 -4.647 1.00 94.75 92 PHE A O 1
ATOM 659 N N . PHE A 1 93 ? -1.297 6.689 -6.405 1.00 94.81 93 PHE A N 1
ATOM 660 C CA . PHE A 1 93 ? -2.530 5.988 -6.088 1.00 94.81 93 PHE A CA 1
ATOM 661 C C . PHE A 1 93 ? -2.319 4.485 -6.262 1.00 94.81 93 PHE A C 1
ATOM 663 O O . PHE A 1 93 ? -1.496 4.060 -7.073 1.00 94.81 93 PHE A O 1
ATOM 670 N N . ALA A 1 94 ? -3.053 3.693 -5.494 1.00 94.62 94 ALA A N 1
ATOM 671 C CA . ALA A 1 94 ? -3.308 2.294 -5.782 1.00 94.62 94 ALA A CA 1
ATOM 672 C C . ALA A 1 94 ? -4.680 2.190 -6.447 1.00 94.62 94 ALA A C 1
ATOM 674 O O . ALA A 1 94 ? -5.656 2.712 -5.910 1.00 94.62 94 ALA A O 1
ATOM 675 N N . GLU A 1 95 ? -4.765 1.539 -7.601 1.00 95.44 95 GLU A N 1
ATOM 676 C CA . GLU A 1 95 ? -6.022 1.354 -8.324 1.00 95.44 95 GLU A CA 1
ATOM 677 C C . GLU A 1 95 ? -6.234 -0.112 -8.652 1.00 95.44 95 GLU A C 1
ATOM 679 O O . GLU A 1 95 ? -5.360 -0.746 -9.236 1.00 95.44 95 GLU A O 1
ATOM 684 N N . ALA A 1 96 ? -7.404 -0.645 -8.329 1.00 94.12 96 ALA A N 1
ATOM 685 C CA . ALA A 1 96 ? -7.816 -1.966 -8.774 1.00 94.12 96 ALA A CA 1
ATOM 686 C C . ALA A 1 96 ? -8.909 -1.848 -9.835 1.00 94.12 96 ALA A C 1
ATOM 688 O O . ALA A 1 96 ? -9.866 -1.093 -9.666 1.00 94.12 96 ALA A O 1
ATOM 689 N N . PHE A 1 97 ? -8.774 -2.637 -10.899 1.00 94.94 97 PHE A N 1
ATOM 690 C CA . PHE A 1 97 ? -9.753 -2.821 -11.968 1.00 94.94 97 PHE A CA 1
ATOM 691 C C . PHE A 1 97 ? -10.220 -4.282 -11.927 1.00 94.94 97 PHE A C 1
ATOM 693 O O . PHE A 1 97 ? -9.672 -5.131 -12.643 1.00 94.94 97 PHE A O 1
ATOM 700 N N . PRO A 1 98 ? -11.212 -4.610 -11.077 1.00 86.12 98 PRO A N 1
ATOM 701 C CA . PRO A 1 98 ? -11.510 -5.991 -10.704 1.00 86.12 98 PRO A CA 1
ATOM 702 C C . PRO A 1 98 ? -11.943 -6.862 -11.887 1.00 86.12 98 PRO A C 1
ATOM 704 O O . PRO A 1 98 ? -11.693 -8.062 -11.893 1.00 86.12 98 PRO A O 1
ATOM 707 N N . THR A 1 9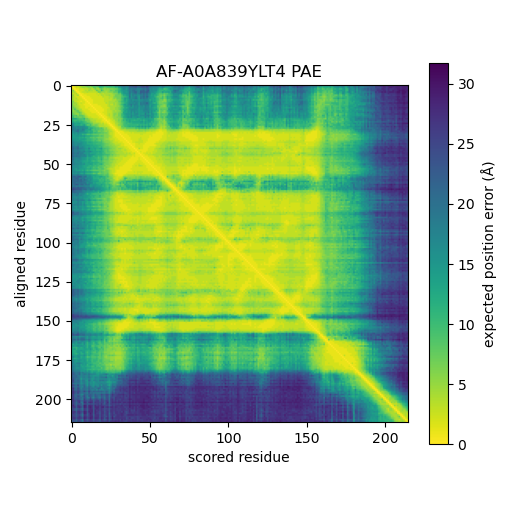9 ? -12.589 -6.263 -12.891 1.00 90.88 99 THR A N 1
ATOM 708 C CA . THR A 1 99 ? -13.075 -6.949 -14.098 1.00 90.88 99 THR A CA 1
ATOM 709 C C . THR A 1 99 ? -11.997 -7.144 -15.161 1.00 90.88 99 THR A C 1
ATOM 711 O O . THR A 1 99 ? -12.143 -8.004 -16.025 1.00 90.88 99 THR A O 1
ATOM 714 N N . ALA A 1 100 ? -10.920 -6.357 -15.110 1.00 91.25 100 ALA A N 1
ATOM 715 C CA . ALA A 1 100 ? -9.808 -6.428 -16.053 1.00 91.25 100 ALA A CA 1
ATOM 716 C C . ALA A 1 100 ? -8.624 -7.240 -15.510 1.00 91.25 100 ALA A C 1
ATOM 718 O O . ALA A 1 100 ? -7.660 -7.460 -16.240 1.00 91.25 100 ALA A O 1
ATOM 719 N N . ASN A 1 101 ? -8.673 -7.679 -14.245 1.00 95.06 101 ASN A N 1
ATOM 720 C CA . ASN A 1 101 ? -7.544 -8.296 -13.545 1.00 95.06 101 ASN A CA 1
ATOM 721 C C . ASN A 1 101 ? -6.299 -7.400 -13.573 1.00 95.06 101 ASN A C 1
ATOM 723 O O . ASN A 1 101 ? -5.185 -7.893 -13.762 1.00 95.06 101 ASN A O 1
ATOM 727 N N . VAL A 1 102 ? -6.497 -6.084 -13.460 1.00 95.25 102 VAL A N 1
ATOM 728 C CA . VAL A 1 102 ? -5.429 -5.082 -13.506 1.00 95.25 102 VAL A CA 1
ATOM 729 C C . VAL A 1 102 ? -5.349 -4.361 -12.171 1.00 95.25 102 VAL A C 1
ATOM 731 O O . VAL A 1 102 ? -6.368 -4.006 -11.579 1.00 95.25 102 VAL A O 1
ATOM 734 N N . PHE A 1 103 ? -4.123 -4.120 -11.726 1.00 95.31 103 PHE A N 1
ATOM 735 C CA . PHE A 1 103 ? -3.825 -3.267 -10.588 1.00 95.31 103 PHE A CA 1
ATOM 736 C C . PHE A 1 103 ? -2.765 -2.237 -10.979 1.00 95.31 103 PHE A C 1
ATOM 738 O O . PHE A 1 103 ? -1.831 -2.558 -11.712 1.00 95.31 103 PHE A O 1
ATOM 745 N N . VAL A 1 104 ? -2.901 -1.004 -10.501 1.00 96.12 104 VAL A N 1
ATOM 746 C CA . VAL A 1 104 ? -1.947 0.083 -10.730 1.00 96.12 104 VAL A CA 1
ATOM 747 C C . VAL A 1 104 ? -1.389 0.546 -9.390 1.00 96.12 104 VAL A C 1
ATOM 749 O O . VAL A 1 104 ? -2.156 0.903 -8.505 1.00 96.12 104 VAL A O 1
ATOM 752 N N . LEU A 1 105 ? -0.062 0.564 -9.243 1.00 95.31 105 LEU A N 1
ATOM 753 C CA . LEU A 1 105 ? 0.642 1.088 -8.072 1.00 95.31 105 LEU A CA 1
ATOM 754 C C . LEU A 1 105 ? 1.503 2.298 -8.458 1.00 95.31 105 LEU A C 1
ATOM 756 O O . LEU A 1 105 ? 2.570 2.174 -9.070 1.00 95.31 105 LEU A O 1
ATOM 760 N N . GLY A 1 106 ? 1.029 3.496 -8.130 1.00 93.94 106 GLY A N 1
ATOM 761 C CA . GLY A 1 106 ? 1.567 4.737 -8.677 1.00 93.94 106 GLY A CA 1
ATOM 762 C C . GLY A 1 106 ? 1.324 4.792 -10.185 1.00 93.94 106 GLY A C 1
ATOM 763 O O . GLY A 1 106 ? 0.206 5.037 -10.614 1.00 93.94 106 GLY A O 1
ATOM 764 N N . ASN A 1 107 ? 2.364 4.522 -10.977 1.00 93.88 107 ASN A N 1
ATOM 765 C CA . ASN A 1 107 ? 2.291 4.435 -12.444 1.00 93.88 107 ASN A CA 1
ATOM 766 C C . ASN A 1 107 ? 2.533 3.003 -12.972 1.00 93.88 107 ASN A C 1
ATOM 768 O O . ASN A 1 107 ? 2.543 2.762 -14.184 1.00 93.88 107 ASN A O 1
ATOM 772 N N . LEU A 1 108 ? 2.777 2.053 -12.067 1.00 94.44 108 LEU A N 1
ATOM 773 C CA . LEU A 1 108 ? 3.081 0.667 -12.385 1.00 94.44 108 LEU A CA 1
ATOM 774 C C . LEU A 1 108 ? 1.788 -0.120 -12.578 1.00 94.44 108 LEU A C 1
ATOM 776 O O . LEU A 1 108 ? 1.125 -0.424 -11.595 1.00 94.44 108 LEU A O 1
ATOM 780 N N . ALA A 1 109 ? 1.445 -0.486 -13.809 1.00 95.94 109 ALA A N 1
ATOM 781 C CA . ALA A 1 109 ? 0.286 -1.318 -14.098 1.00 95.94 109 ALA A CA 1
ATOM 782 C C . ALA A 1 109 ? 0.712 -2.784 -14.230 1.00 95.94 109 ALA A C 1
ATOM 784 O O . ALA A 1 109 ? 1.633 -3.121 -14.982 1.00 95.94 109 ALA A O 1
ATOM 785 N N . VAL A 1 110 ? 0.025 -3.657 -13.503 1.00 95.44 110 VAL A N 1
ATOM 786 C CA . VAL A 1 110 ? 0.239 -5.103 -13.477 1.00 95.44 110 VAL A CA 1
ATOM 787 C C . VAL A 1 110 ? -1.060 -5.838 -13.761 1.00 95.44 110 VAL A C 1
ATOM 789 O O . VAL A 1 110 ? -2.143 -5.323 -13.496 1.00 95.44 110 VAL A O 1
ATOM 792 N N . THR A 1 111 ? -0.950 -7.061 -14.273 1.00 97.12 111 THR A N 1
ATOM 793 C CA . THR A 1 111 ? -2.082 -7.972 -14.451 1.00 97.12 111 THR A CA 1
ATOM 794 C C . THR A 1 111 ? -1.785 -9.355 -13.885 1.00 97.12 111 THR A C 1
ATOM 796 O O . THR A 1 111 ? -0.632 -9.786 -13.870 1.00 97.12 111 THR A O 1
ATOM 799 N N . GLY A 1 112 ? -2.814 -10.059 -13.416 1.00 95.88 112 GLY A N 1
ATOM 800 C CA . GLY A 1 112 ? -2.700 -11.419 -12.894 1.00 95.88 112 GLY A CA 1
ATOM 801 C C . GLY A 1 112 ? -4.061 -11.982 -12.503 1.00 95.88 112 GLY A C 1
ATOM 802 O O . GLY A 1 112 ? -4.919 -11.249 -12.021 1.00 95.88 112 GLY A O 1
ATOM 803 N N . SER A 1 113 ? -4.277 -13.285 -12.685 1.00 95.50 113 SER A N 1
ATOM 804 C CA . SER A 1 113 ? -5.578 -13.920 -12.413 1.00 95.50 113 SER A CA 1
ATOM 805 C C . SER A 1 113 ? -6.024 -13.798 -10.953 1.00 95.50 113 SER A C 1
ATOM 807 O O . SER A 1 113 ? -7.221 -13.725 -10.690 1.00 95.50 113 SER A O 1
ATOM 809 N N . GLY A 1 114 ? -5.085 -13.725 -10.004 1.00 94.69 114 GLY A N 1
ATOM 810 C CA . GLY A 1 114 ? -5.394 -13.495 -8.588 1.00 94.69 114 GLY A CA 1
ATOM 811 C C . GLY A 1 114 ? -5.825 -12.064 -8.249 1.00 94.69 114 GLY A C 1
ATOM 812 O O . GLY A 1 114 ? -6.191 -11.812 -7.109 1.00 94.69 114 GLY A O 1
ATOM 813 N N . LEU A 1 115 ? -5.816 -11.136 -9.215 1.00 95.69 115 LEU A N 1
ATOM 814 C CA . LEU A 1 115 ? -6.361 -9.781 -9.056 1.00 95.69 115 LEU A CA 1
ATOM 815 C C . LEU A 1 115 ? -7.862 -9.702 -9.385 1.00 95.69 115 LEU A C 1
ATOM 817 O O . LEU A 1 115 ? -8.473 -8.647 -9.212 1.00 95.69 115 LEU A O 1
ATOM 821 N N . SER A 1 116 ? -8.465 -10.794 -9.867 1.00 95.75 116 SER A N 1
ATOM 822 C CA . SER A 1 116 ? -9.897 -10.846 -10.170 1.00 95.75 116 SER A CA 1
ATOM 823 C C . SER A 1 116 ? -10.723 -10.550 -8.923 1.00 95.75 116 SER A C 1
ATOM 825 O O . SER A 1 116 ? -10.608 -11.244 -7.916 1.00 95.75 116 SER A O 1
ATOM 827 N N . GLY A 1 117 ? -11.593 -9.542 -9.001 1.00 93.81 117 GLY A N 1
ATOM 828 C CA . GLY A 1 117 ? -12.445 -9.148 -7.874 1.00 93.81 117 GLY A CA 1
ATOM 829 C C . GLY A 1 117 ? -11.728 -8.379 -6.757 1.00 93.81 117 GLY A C 1
ATOM 830 O O . GLY A 1 117 ? -12.384 -8.013 -5.786 1.00 93.81 117 GLY A O 1
ATOM 831 N N . TYR A 1 118 ? -10.423 -8.113 -6.879 1.00 94.69 118 TYR A N 1
ATOM 832 C CA . TYR A 1 118 ? -9.683 -7.344 -5.882 1.00 94.69 118 TYR A CA 1
ATOM 833 C C . TYR A 1 118 ? -10.130 -5.876 -5.875 1.00 94.69 118 TYR A C 1
ATOM 835 O O . TYR A 1 118 ? -10.232 -5.260 -6.932 1.00 94.69 118 TYR A O 1
ATOM 843 N N . ASP A 1 119 ? -10.381 -5.305 -4.697 1.00 92.62 119 ASP A N 1
ATOM 844 C CA . ASP A 1 119 ? -11.010 -3.989 -4.514 1.00 92.62 119 ASP A CA 1
ATOM 845 C C . ASP A 1 119 ? -10.050 -2.901 -4.004 1.00 92.62 119 ASP A C 1
ATOM 847 O O . ASP A 1 119 ? -10.495 -1.819 -3.624 1.00 92.62 119 ASP A O 1
ATOM 851 N N . ALA A 1 120 ? -8.744 -3.182 -4.002 1.00 92.88 120 ALA A N 1
ATOM 852 C CA . ALA A 1 120 ? -7.685 -2.332 -3.456 1.00 92.88 120 ALA A CA 1
ATOM 853 C C . ALA A 1 120 ? -7.748 -2.065 -1.942 1.00 92.88 120 ALA A C 1
ATOM 855 O O . ALA A 1 120 ? -6.898 -1.336 -1.462 1.00 92.88 120 ALA A O 1
ATOM 856 N N . VAL A 1 121 ? -8.684 -2.614 -1.163 1.00 92.44 121 VAL A N 1
ATOM 857 C CA . VAL A 1 121 ? -8.754 -2.346 0.293 1.00 92.44 121 VAL A CA 1
ATOM 858 C C . VAL A 1 121 ? -8.731 -3.605 1.143 1.00 92.44 121 VAL A C 1
ATOM 860 O O 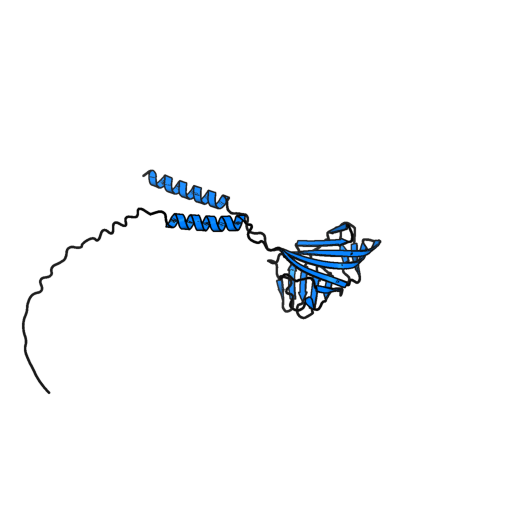. VAL A 1 121 ? -8.358 -3.544 2.314 1.00 92.44 121 VAL A O 1
ATOM 863 N N . ALA A 1 122 ? -9.078 -4.754 0.570 1.00 92.44 122 ALA A N 1
ATOM 864 C CA . ALA A 1 122 ? -8.911 -6.033 1.232 1.00 92.44 122 ALA A CA 1
ATOM 865 C C . ALA A 1 122 ? -7.425 -6.449 1.297 1.00 92.44 122 ALA A C 1
ATOM 867 O O . ALA A 1 122 ? -6.617 -6.058 0.444 1.00 92.44 122 ALA A O 1
ATOM 868 N N . PRO A 1 123 ? -7.036 -7.281 2.279 1.00 94.94 123 PRO A N 1
ATOM 869 C CA . PRO A 1 123 ? -5.779 -8.007 2.189 1.00 94.94 123 PRO A CA 1
ATOM 870 C C . PRO A 1 123 ? -5.836 -8.999 1.019 1.00 94.94 123 PRO A C 1
ATOM 872 O O . PRO A 1 123 ? -6.872 -9.610 0.749 1.00 94.94 123 PRO A O 1
ATOM 875 N N . LEU A 1 124 ? -4.706 -9.185 0.346 1.00 96.38 124 LEU A N 1
ATOM 876 C CA . LEU A 1 124 ? -4.541 -10.129 -0.748 1.00 96.38 124 LEU A CA 1
ATOM 877 C C . LEU A 1 124 ? -3.249 -10.918 -0.546 1.00 96.38 124 LEU A C 1
ATOM 879 O O . LEU A 1 124 ? -2.165 -10.340 -0.440 1.00 96.38 124 LEU A O 1
ATOM 883 N N . ALA A 1 125 ? -3.376 -12.245 -0.515 1.00 96.81 125 ALA A N 1
ATOM 884 C CA . ALA A 1 125 ? -2.229 -13.143 -0.472 1.00 96.81 125 ALA A CA 1
ATOM 885 C C . ALA A 1 125 ? -1.345 -12.971 -1.726 1.00 96.81 125 ALA A C 1
ATOM 887 O O . ALA A 1 125 ? -1.850 -12.545 -2.769 1.00 96.81 125 ALA A O 1
ATOM 888 N N . PRO A 1 126 ? -0.052 -13.340 -1.663 1.00 97.88 126 PRO A N 1
ATOM 889 C CA . PRO A 1 126 ? 0.839 -13.254 -2.813 1.00 97.88 126 PRO A CA 1
ATOM 890 C C . PRO A 1 126 ? 0.257 -13.928 -4.062 1.00 97.88 126 PRO A C 1
ATOM 892 O O . PRO A 1 126 ? 0.006 -15.133 -4.074 1.00 97.88 126 PRO A O 1
ATOM 895 N N . THR A 1 127 ? 0.074 -13.153 -5.129 1.00 97.06 127 THR A N 1
ATOM 896 C CA . THR A 1 127 ? -0.391 -13.626 -6.438 1.00 97.06 127 THR A CA 1
ATOM 897 C C . THR A 1 127 ? 0.636 -13.319 -7.513 1.00 97.06 127 THR A C 1
ATOM 899 O O . THR A 1 127 ? 1.226 -12.241 -7.532 1.00 97.06 127 THR A O 1
ATOM 902 N N . SER A 1 128 ? 0.826 -14.242 -8.454 1.00 97.25 128 SER A N 1
ATOM 903 C CA . SER A 1 128 ? 1.660 -14.003 -9.630 1.00 97.25 128 SER A CA 1
ATOM 904 C C . SER A 1 128 ? 1.078 -12.894 -10.503 1.00 97.25 128 SER A C 1
ATOM 906 O O . SER A 1 128 ? -0.135 -12.824 -10.719 1.00 97.25 128 SER A O 1
ATOM 908 N N . ILE A 1 129 ? 1.961 -12.045 -11.019 1.00 95.88 129 ILE A N 1
ATOM 909 C CA . ILE A 1 129 ? 1.623 -10.900 -11.859 1.00 95.88 129 ILE A CA 1
ATOM 910 C C . ILE A 1 129 ? 2.629 -10.718 -12.997 1.00 95.88 129 ILE A C 1
ATOM 912 O O . ILE A 1 129 ? 3.780 -11.157 -12.923 1.00 95.88 129 ILE A O 1
ATOM 916 N N . SER A 1 130 ? 2.191 -10.016 -14.037 1.00 95.50 130 SER A N 1
ATOM 917 C CA . SER A 1 130 ? 3.017 -9.537 -15.145 1.00 95.50 130 SER A CA 1
ATOM 918 C C . SER A 1 130 ? 2.848 -8.033 -15.330 1.00 95.50 130 SER A C 1
ATOM 920 O O . SER A 1 130 ? 1.745 -7.502 -15.189 1.00 95.50 130 SER A O 1
ATOM 922 N N . ALA A 1 131 ? 3.941 -7.347 -15.650 1.00 91.38 131 ALA A N 1
ATOM 923 C CA . ALA A 1 131 ? 3.930 -5.938 -16.018 1.00 91.38 131 ALA A CA 1
ATOM 924 C C . ALA A 1 131 ? 3.169 -5.694 -17.323 1.00 91.38 131 ALA A C 1
ATOM 926 O O . ALA A 1 131 ? 3.382 -6.405 -18.304 1.00 91.38 131 ALA A O 1
ATOM 927 N N . ILE A 1 132 ? 2.365 -4.633 -17.364 1.00 92.81 132 ILE A N 1
ATOM 928 C CA . ILE A 1 132 ? 1.756 -4.131 -18.607 1.00 92.81 132 ILE A CA 1
ATOM 929 C C . ILE A 1 132 ? 2.079 -2.653 -18.872 1.00 92.81 132 ILE A C 1
ATOM 931 O O . ILE A 1 132 ? 1.691 -2.121 -19.909 1.00 92.81 132 ILE A O 1
ATOM 935 N N . SER A 1 133 ? 2.824 -1.988 -17.981 1.00 92.62 133 SER A N 1
ATOM 936 C CA . SER A 1 133 ? 3.368 -0.644 -18.212 1.00 92.62 133 SER A CA 1
ATOM 937 C C . SER A 1 133 ? 4.869 -0.555 -17.916 1.00 92.62 133 SER A C 1
ATOM 939 O O . SER A 1 133 ? 5.462 -1.435 -17.291 1.00 92.62 133 SER A O 1
ATOM 941 N N . ARG A 1 134 ? 5.492 0.529 -18.399 1.00 91.94 134 ARG A N 1
ATOM 942 C CA . ARG A 1 134 ? 6.911 0.867 -18.192 1.00 91.94 134 ARG A CA 1
ATOM 943 C C . ARG A 1 134 ? 7.020 2.260 -17.568 1.00 91.94 134 ARG A C 1
ATOM 945 O O . ARG A 1 134 ? 7.232 3.237 -18.290 1.00 91.94 134 ARG A O 1
ATOM 952 N N . PRO A 1 135 ? 6.761 2.397 -16.258 1.00 94.81 135 PRO A N 1
ATOM 953 C CA . PRO A 1 135 ? 6.712 3.704 -15.630 1.00 94.81 135 PRO A CA 1
ATOM 954 C C . PRO A 1 135 ? 8.099 4.306 -15.445 1.00 94.81 135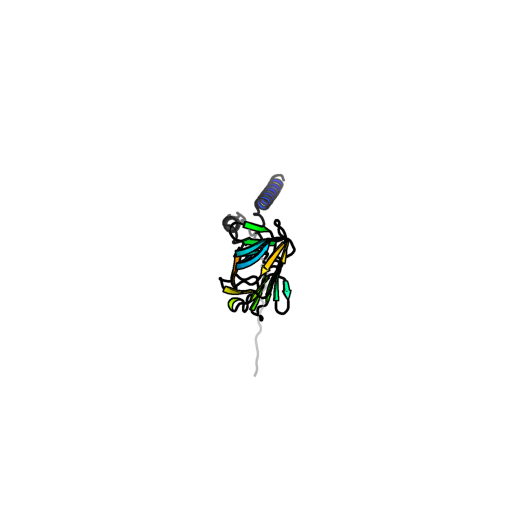 PRO A C 1
ATOM 956 O O . PRO A 1 135 ? 9.124 3.624 -15.424 1.00 94.81 135 PRO A O 1
ATOM 959 N N . THR A 1 136 ? 8.093 5.619 -15.257 1.00 94.88 136 THR A N 1
ATOM 960 C CA . THR A 1 136 ? 9.261 6.390 -14.857 1.00 94.88 136 THR A CA 1
ATOM 961 C C . THR A 1 136 ? 8.927 7.181 -13.593 1.00 94.88 136 THR A C 1
ATOM 963 O O . THR A 1 136 ? 7.841 7.752 -13.492 1.00 94.88 136 THR A O 1
ATOM 966 N N . TYR A 1 137 ? 9.848 7.199 -12.633 1.00 95.44 137 TYR A N 1
ATOM 967 C CA . TYR A 1 137 ? 9.707 7.845 -11.332 1.00 95.44 137 TYR A CA 1
ATOM 968 C C . TYR A 1 137 ? 10.860 8.814 -11.084 1.00 95.44 137 TYR A C 1
ATOM 970 O O . TYR A 1 137 ? 12.008 8.529 -11.423 1.00 95.44 137 TYR A O 1
ATOM 978 N N . SER A 1 138 ? 10.564 9.947 -10.450 1.00 95.44 138 SER A N 1
ATOM 979 C CA . SER A 1 138 ? 11.598 10.806 -9.872 1.00 95.44 138 SER A CA 1
ATOM 980 C C . SER A 1 138 ? 12.005 10.248 -8.510 1.00 95.44 138 SER A C 1
ATOM 982 O O . SER A 1 138 ? 11.137 9.922 -7.699 1.00 95.44 138 SER A O 1
ATOM 984 N N . THR A 1 139 ? 13.307 10.122 -8.262 1.00 93.81 139 THR A N 1
ATOM 985 C CA . THR A 1 139 ? 13.871 9.614 -7.003 1.00 93.81 139 THR A CA 1
ATOM 986 C C . THR A 1 139 ? 14.993 10.525 -6.517 1.00 93.81 139 THR A C 1
ATOM 988 O O . THR A 1 139 ? 15.517 11.346 -7.275 1.00 93.81 139 THR A O 1
ATOM 991 N N . SER A 1 140 ? 15.436 10.334 -5.275 1.00 87.69 140 SER A N 1
ATOM 992 C CA . SER A 1 140 ? 16.616 11.017 -4.720 1.00 87.69 140 SER A CA 1
ATOM 993 C C . SER A 1 140 ? 17.920 10.750 -5.490 1.00 87.69 140 SER A C 1
ATOM 995 O O . SER A 1 140 ? 18.852 11.544 -5.402 1.00 87.69 140 SER A O 1
ATOM 997 N N . ALA A 1 141 ? 17.991 9.664 -6.266 1.00 89.62 141 ALA A N 1
ATOM 998 C CA . ALA A 1 141 ? 19.157 9.278 -7.063 1.00 89.62 141 ALA A CA 1
ATOM 999 C C . ALA A 1 141 ? 18.998 9.579 -8.567 1.00 89.62 141 ALA A C 1
ATOM 1001 O O . ALA A 1 141 ? 19.774 9.079 -9.383 1.00 89.62 141 ALA A O 1
ATOM 1002 N N . GLY A 1 142 ? 17.985 10.367 -8.943 1.00 92.00 142 GLY A N 1
ATOM 1003 C CA . GLY A 1 142 ? 17.638 10.676 -10.328 1.00 92.00 142 GLY A CA 1
ATOM 1004 C C . GLY A 1 142 ? 16.398 9.923 -10.806 1.00 92.00 142 GLY A C 1
ATOM 1005 O O . GLY A 1 142 ? 15.552 9.498 -10.019 1.00 92.00 142 GLY A O 1
ATOM 1006 N N . THR A 1 143 ? 16.266 9.778 -12.118 1.00 94.12 143 THR A N 1
ATOM 1007 C CA . THR A 1 143 ? 15.097 9.153 -12.740 1.00 94.12 143 THR A CA 1
ATOM 1008 C C . THR A 1 143 ? 15.201 7.628 -12.720 1.00 94.12 143 THR A C 1
ATOM 1010 O O . THR A 1 143 ? 16.140 7.082 -13.291 1.00 94.12 143 THR A O 1
ATOM 1013 N N . LEU A 1 144 ? 14.237 6.948 -12.098 1.00 93.31 144 LEU A N 1
ATOM 1014 C CA . LEU A 1 144 ? 14.077 5.493 -12.130 1.00 93.31 144 LEU A CA 1
ATOM 1015 C C . LEU A 1 144 ? 13.088 5.118 -13.239 1.00 93.31 144 LEU A C 1
ATOM 1017 O O . LEU A 1 144 ? 11.901 5.406 -13.121 1.00 93.31 144 LEU A O 1
ATOM 1021 N N . SER A 1 145 ? 13.553 4.465 -14.299 1.00 93.62 145 SER A N 1
ATOM 1022 C CA . SER A 1 145 ? 12.696 3.915 -15.356 1.00 93.62 145 SER A CA 1
ATOM 1023 C C . SER A 1 145 ? 12.630 2.401 -15.216 1.00 93.62 145 SER A C 1
ATOM 1025 O O . SER A 1 145 ? 13.681 1.772 -15.127 1.00 93.62 145 SER A O 1
ATOM 1027 N N . LEU A 1 146 ? 11.426 1.825 -15.182 1.00 89.62 146 LEU A N 1
ATOM 1028 C CA . LEU A 1 146 ? 11.216 0.381 -15.059 1.00 89.62 146 LEU A CA 1
ATOM 1029 C C . LEU A 1 146 ? 10.825 -0.226 -16.412 1.00 89.62 146 LEU A C 1
ATOM 1031 O O . LEU A 1 146 ? 9.950 0.271 -17.122 1.00 89.62 146 LEU A O 1
ATOM 1035 N N . ALA A 1 147 ? 11.460 -1.338 -16.755 1.00 85.81 147 ALA A N 1
ATOM 1036 C CA . ALA A 1 147 ? 11.180 -2.181 -17.902 1.00 85.81 147 ALA A CA 1
ATOM 1037 C C . ALA A 1 147 ? 10.834 -3.599 -17.431 1.00 85.81 147 ALA A C 1
ATOM 1039 O O . ALA A 1 147 ? 11.298 -4.013 -16.375 1.00 85.81 147 ALA A O 1
ATOM 1040 N N . GLY A 1 148 ? 9.987 -4.278 -18.219 1.00 70.69 148 GLY A N 1
ATOM 1041 C CA . GLY A 1 148 ? 9.575 -5.686 -18.124 1.00 70.69 148 GLY A CA 1
ATOM 1042 C C . GLY A 1 148 ? 9.901 -6.436 -16.830 1.00 70.69 148 GLY A C 1
ATOM 1043 O O . GLY A 1 148 ? 11.053 -6.746 -16.556 1.00 70.69 148 GLY A O 1
ATOM 1044 N N . TYR A 1 149 ? 8.871 -6.820 -16.081 1.00 84.19 149 TYR A N 1
ATOM 1045 C CA . TYR A 1 149 ? 9.033 -7.636 -14.883 1.00 84.19 149 TYR A CA 1
ATOM 1046 C C . TYR A 1 149 ? 7.872 -8.630 -14.743 1.00 84.19 149 TYR A C 1
ATOM 1048 O O . TYR A 1 149 ? 6.720 -8.350 -15.090 1.00 84.19 149 TYR A O 1
ATOM 1056 N N . SER A 1 150 ? 8.192 -9.810 -14.223 1.00 88.19 150 SER A N 1
ATOM 1057 C CA . SER A 1 150 ? 7.241 -10.814 -13.745 1.00 88.19 150 SER A CA 1
ATOM 1058 C C . SER A 1 150 ? 7.532 -11.056 -12.274 1.00 88.19 150 SER A C 1
ATOM 1060 O O . SER A 1 150 ? 8.700 -11.153 -11.887 1.00 88.19 150 SER A O 1
ATOM 1062 N N . GLY A 1 151 ? 6.499 -11.148 -11.451 1.00 94.56 151 GLY A N 1
ATOM 1063 C CA . GLY A 1 151 ? 6.705 -11.225 -10.014 1.00 94.56 151 GLY A CA 1
ATOM 1064 C C . GLY A 1 151 ? 5.447 -11.569 -9.250 1.00 94.56 151 GLY A C 1
ATOM 1065 O O . GLY A 1 151 ? 4.528 -12.189 -9.786 1.00 94.56 151 GLY A O 1
ATOM 1066 N N . THR A 1 152 ? 5.418 -11.155 -7.993 1.00 97.31 152 THR A N 1
ATOM 1067 C CA . THR A 1 152 ? 4.288 -11.345 -7.092 1.00 97.31 152 THR A CA 1
ATOM 1068 C C . THR A 1 152 ? 3.762 -10.008 -6.597 1.00 97.31 152 THR A C 1
ATOM 1070 O O . THR A 1 152 ? 4.541 -9.115 -6.265 1.00 97.31 152 THR A O 1
ATOM 1073 N N . PHE A 1 153 ? 2.444 -9.894 -6.513 1.00 97.06 153 PHE A N 1
ATOM 1074 C CA . PHE A 1 153 ? 1.749 -8.808 -5.839 1.00 97.06 153 PHE A CA 1
ATOM 1075 C C . PHE A 1 153 ? 1.121 -9.330 -4.550 1.00 97.06 153 PHE A C 1
ATOM 1077 O O . PHE A 1 153 ? 0.518 -10.399 -4.557 1.00 97.06 153 PHE A O 1
ATOM 1084 N N . GLU A 1 154 ? 1.246 -8.578 -3.465 1.00 97.62 154 GLU A N 1
ATOM 1085 C CA . GLU A 1 154 ? 0.531 -8.818 -2.214 1.00 97.62 154 GLU A CA 1
ATOM 1086 C C . GLU A 1 154 ? 0.018 -7.492 -1.648 1.00 97.62 154 GLU A C 1
ATOM 1088 O O . GLU A 1 154 ? 0.586 -6.423 -1.898 1.00 97.62 154 GLU A O 1
ATOM 1093 N N . ALA A 1 155 ? -1.050 -7.572 -0.863 1.00 97.06 155 ALA A N 1
ATOM 1094 C CA . ALA A 1 155 ? -1.575 -6.441 -0.123 1.00 97.06 155 ALA A CA 1
ATOM 1095 C C . ALA A 1 155 ? -1.875 -6.872 1.308 1.00 97.06 155 ALA A C 1
ATOM 1097 O O . ALA A 1 155 ? -2.534 -7.886 1.530 1.00 97.06 155 ALA A O 1
ATOM 1098 N N . ASN A 1 156 ? -1.409 -6.105 2.286 1.00 96.12 156 ASN A N 1
ATOM 1099 C CA . ASN A 1 156 ? -1.699 -6.375 3.685 1.00 96.12 156 ASN A CA 1
ATOM 1100 C C . ASN A 1 156 ? -2.320 -5.146 4.335 1.00 96.12 156 ASN A C 1
ATOM 1102 O O . ASN A 1 156 ? -1.804 -4.039 4.192 1.00 96.12 156 ASN A O 1
ATOM 1106 N N . VAL A 1 157 ? -3.419 -5.347 5.053 1.00 92.06 157 VAL A N 1
ATOM 1107 C CA . VAL A 1 157 ? -4.042 -4.281 5.835 1.00 92.06 157 VAL A CA 1
ATOM 1108 C C . VAL A 1 157 ? -3.383 -4.291 7.201 1.00 92.06 157 VAL A C 1
ATOM 1110 O O . VAL A 1 157 ? -3.585 -5.218 7.985 1.00 92.06 157 VAL A O 1
ATOM 1113 N N . ASP A 1 158 ? -2.597 -3.259 7.478 1.00 87.12 158 ASP A N 1
ATOM 1114 C CA . ASP A 1 158 ? -2.111 -2.996 8.822 1.00 87.12 158 ASP A CA 1
ATOM 1115 C C . ASP A 1 158 ? -3.223 -2.238 9.554 1.00 87.12 158 ASP A C 1
ATOM 1117 O O . ASP A 1 158 ? -3.346 -1.006 9.526 1.00 87.12 158 ASP A O 1
ATOM 1121 N N . GLY A 1 159 ? -4.164 -3.031 10.064 1.00 73.50 159 GLY A N 1
ATOM 1122 C CA . GLY A 1 159 ? -5.316 -2.532 10.787 1.00 73.50 159 GLY A CA 1
ATOM 1123 C C . GLY A 1 159 ? -4.878 -2.013 12.145 1.00 73.50 159 GLY A C 1
ATOM 1124 O O . GLY A 1 159 ? -4.170 -2.704 12.877 1.00 73.50 159 GLY A O 1
ATOM 1125 N N . ALA A 1 160 ? -5.382 -0.838 12.517 1.00 62.28 160 ALA A N 1
ATOM 1126 C CA . ALA A 1 160 ? -5.407 -0.394 13.900 1.00 62.28 160 ALA A CA 1
ATOM 1127 C C . ALA A 1 160 ? -6.314 -1.342 14.701 1.00 62.28 160 ALA A C 1
ATOM 1129 O O . ALA A 1 160 ? -7.464 -1.034 15.014 1.00 62.28 160 ALA A O 1
ATOM 1130 N N . VAL A 1 161 ? -5.817 -2.543 15.010 1.00 66.44 161 VAL A N 1
ATOM 1131 C CA . VAL A 1 161 ? -6.342 -3.317 16.129 1.00 66.44 161 VAL A CA 1
ATOM 1132 C C . VAL A 1 161 ? -6.286 -2.348 17.305 1.00 66.44 161 VAL A C 1
ATOM 1134 O O . VAL A 1 161 ? -5.212 -1.782 17.530 1.00 66.44 161 VAL A O 1
ATOM 1137 N N . PRO A 1 162 ? -7.406 -2.095 18.015 1.00 64.06 162 PRO A N 1
ATOM 1138 C CA . PRO A 1 162 ? -7.372 -1.213 19.166 1.00 64.06 162 PRO A CA 1
ATOM 1139 C C . PRO A 1 162 ? -6.229 -1.705 20.037 1.00 64.06 162 PRO A C 1
ATOM 1141 O O . PRO A 1 162 ? -6.163 -2.901 20.339 1.00 64.06 162 PRO A O 1
ATOM 1144 N N . GLU A 1 163 ? -5.276 -0.829 20.334 1.00 72.19 163 GLU A N 1
ATOM 1145 C CA . GLU A 1 163 ? -4.102 -1.244 21.084 1.00 72.19 163 GLU A CA 1
ATOM 1146 C C . GLU A 1 163 ? -4.581 -1.919 22.381 1.00 72.19 163 GLU A C 1
ATOM 1148 O O . GLU A 1 163 ? -5.667 -1.595 22.878 1.00 72.19 163 GLU A O 1
ATOM 1153 N N . PRO A 1 164 ? -3.831 -2.860 22.977 1.00 78.25 164 PRO A N 1
ATOM 1154 C CA . PRO A 1 164 ? -4.232 -3.488 24.240 1.00 78.25 164 PRO A CA 1
ATOM 1155 C C . PRO A 1 164 ? -4.671 -2.471 25.314 1.00 78.25 164 PRO A C 1
ATOM 1157 O O . PRO A 1 164 ? -5.577 -2.743 26.103 1.00 78.25 164 PRO A O 1
ATOM 1160 N N . ALA A 1 165 ? -4.099 -1.262 25.285 1.00 78.62 165 ALA A N 1
ATOM 1161 C CA . ALA A 1 165 ? -4.507 -0.125 26.104 1.00 78.62 165 ALA A CA 1
ATOM 1162 C C . ALA A 1 165 ? -5.940 0.370 25.819 1.00 78.62 165 ALA A C 1
ATOM 1164 O O . ALA A 1 165 ? -6.674 0.690 26.753 1.00 78.62 165 ALA A O 1
ATOM 1165 N N . THR A 1 166 ? -6.377 0.401 24.559 1.00 79.38 166 THR A N 1
ATOM 1166 C CA . THR A 1 166 ? -7.745 0.764 24.169 1.00 79.38 166 THR A CA 1
ATOM 1167 C C . THR A 1 166 ? -8.756 -0.255 24.690 1.00 79.38 166 THR A C 1
ATOM 1169 O O . THR A 1 166 ? -9.777 0.136 25.256 1.00 79.38 166 THR A O 1
ATOM 1172 N N . TRP A 1 167 ? -8.459 -1.555 24.591 1.00 84.88 167 TRP A N 1
ATOM 1173 C CA . TRP A 1 167 ? -9.309 -2.596 25.186 1.00 84.88 167 TRP A CA 1
ATOM 1174 C C . TRP A 1 167 ? -9.380 -2.458 26.703 1.00 84.88 167 TRP A C 1
ATOM 1176 O O . TRP A 1 167 ? -10.469 -2.476 27.279 1.00 84.88 167 TRP A O 1
ATOM 1186 N N . ALA A 1 168 ? -8.229 -2.264 27.351 1.00 84.75 168 ALA A N 1
ATOM 1187 C CA . ALA A 1 168 ? -8.161 -2.050 28.789 1.00 84.75 168 ALA A CA 1
ATOM 1188 C C . ALA A 1 168 ? -8.983 -0.828 29.213 1.00 84.75 168 ALA A C 1
ATOM 1190 O O . ALA A 1 168 ? -9.716 -0.895 30.201 1.00 84.75 168 ALA A O 1
ATOM 1191 N N . MET A 1 169 ? -8.932 0.263 28.448 1.00 85.69 169 MET A N 1
ATOM 1192 C CA . MET A 1 169 ? -9.752 1.437 28.707 1.00 85.69 169 MET A CA 1
ATOM 1193 C C . MET A 1 169 ? -11.242 1.132 28.554 1.00 85.69 169 MET A C 1
ATOM 1195 O O . MET A 1 169 ? -12.011 1.484 29.446 1.00 85.69 169 MET A O 1
ATOM 1199 N N . MET A 1 170 ? -11.661 0.487 27.461 1.00 87.00 170 MET A N 1
ATOM 1200 C CA . MET A 1 170 ? -13.071 0.145 27.246 1.00 87.00 170 MET A CA 1
ATOM 1201 C C . MET A 1 170 ? -13.595 -0.708 28.401 1.00 87.00 170 MET A C 1
ATOM 1203 O O . MET A 1 170 ? -14.616 -0.377 29.005 1.00 87.00 170 MET A O 1
ATOM 1207 N N . LEU A 1 171 ? -12.849 -1.749 28.778 1.00 90.06 171 LEU A N 1
ATOM 1208 C CA . LEU A 1 171 ? -13.178 -2.614 29.911 1.00 90.06 171 LEU A CA 1
ATOM 1209 C C . LEU A 1 171 ? -13.221 -1.838 31.230 1.00 90.06 171 LEU A C 1
ATOM 1211 O O . LEU A 1 171 ? -14.153 -2.016 32.013 1.00 90.06 171 LEU A O 1
ATOM 1215 N N . THR A 1 172 ? -12.265 -0.939 31.463 1.00 89.94 172 THR A N 1
ATOM 1216 C CA . THR A 1 172 ? -12.234 -0.090 32.662 1.00 89.94 172 THR A CA 1
ATOM 1217 C C . THR A 1 172 ? -13.428 0.863 32.699 1.00 89.94 172 THR A C 1
ATOM 1219 O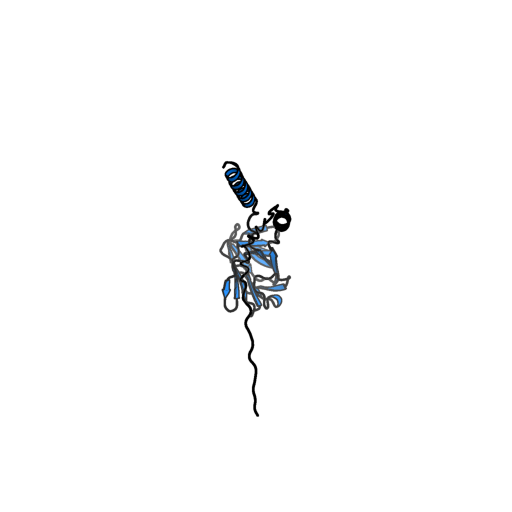 O . THR A 1 172 ? -14.056 1.019 33.745 1.00 89.94 172 THR A O 1
ATOM 1222 N N . GLY A 1 173 ? -13.800 1.455 31.563 1.00 87.62 173 GLY A N 1
ATOM 1223 C CA . GLY A 1 173 ? -14.978 2.308 31.427 1.00 87.62 173 GLY A CA 1
ATOM 1224 C C . GLY A 1 173 ? -16.265 1.549 31.743 1.00 87.62 173 GLY A C 1
ATOM 1225 O O . GLY A 1 173 ? -17.068 2.002 32.562 1.00 87.62 173 GLY A O 1
ATOM 1226 N N . PHE A 1 174 ? -16.432 0.350 31.179 1.00 92.00 174 PHE A N 1
ATOM 1227 C CA . PHE A 1 174 ? -17.576 -0.509 31.487 1.00 92.00 174 PHE A CA 1
ATOM 1228 C C . PHE A 1 174 ? -17.600 -0.944 32.957 1.00 92.00 174 PHE A C 1
ATOM 1230 O O . PHE A 1 174 ? -18.660 -0.910 33.588 1.00 92.00 174 PHE A O 1
ATOM 1237 N N . ALA A 1 175 ? -16.446 -1.288 33.534 1.00 91.31 175 ALA A N 1
ATOM 1238 C CA . ALA A 1 175 ? -16.335 -1.631 34.947 1.00 91.31 175 ALA A CA 1
ATOM 1239 C C . ALA A 1 175 ? -16.728 -0.448 35.847 1.00 91.31 175 ALA A C 1
ATOM 1241 O O . ALA A 1 175 ? -17.503 -0.623 36.788 1.00 91.31 175 ALA A O 1
ATOM 1242 N N . ALA A 1 176 ? -16.266 0.765 35.534 1.00 91.62 176 ALA A N 1
ATOM 1243 C CA . ALA A 1 176 ? -16.599 1.972 36.283 1.00 91.62 176 ALA A CA 1
ATOM 1244 C C . ALA A 1 176 ? -18.105 2.284 36.2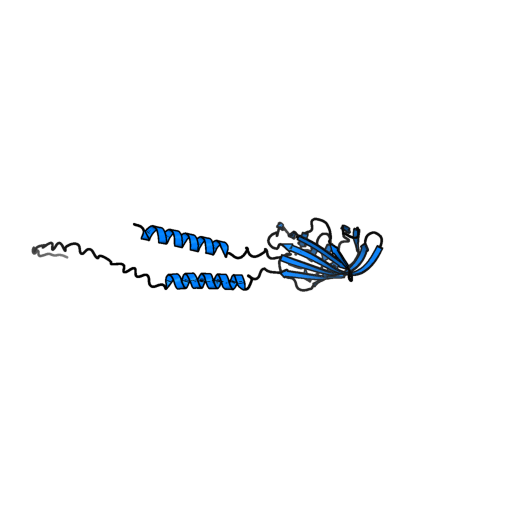42 1.00 91.62 176 ALA A C 1
ATOM 1246 O O . ALA A 1 176 ? -18.702 2.567 37.284 1.00 91.62 176 ALA A O 1
ATOM 1247 N N . VAL A 1 177 ? -18.746 2.169 35.072 1.00 90.06 177 VAL A N 1
ATOM 1248 C CA . VAL A 1 177 ? -20.204 2.338 34.930 1.00 90.06 177 VAL A CA 1
ATOM 1249 C C . VAL A 1 177 ? -20.956 1.266 35.722 1.00 90.06 177 VAL A C 1
ATOM 1251 O O . VAL A 1 177 ? -21.877 1.584 36.479 1.00 90.06 177 VAL A O 1
ATOM 1254 N N . GLY A 1 178 ? -20.536 0.003 35.615 1.00 90.62 178 GLY A N 1
ATOM 1255 C CA . GLY A 1 178 ? -21.137 -1.107 36.353 1.00 90.62 178 GLY A CA 1
ATOM 1256 C C . GLY A 1 178 ? -21.046 -0.934 37.873 1.00 90.62 178 GLY A C 1
ATOM 1257 O O . GLY A 1 178 ? -22.031 -1.143 38.586 1.00 90.62 178 GLY A O 1
ATOM 1258 N N . LEU A 1 179 ? -19.893 -0.492 38.382 1.00 90.44 179 LEU A N 1
ATOM 1259 C CA . LEU A 1 179 ? -19.697 -0.189 39.802 1.00 90.44 179 LEU A CA 1
ATOM 1260 C C . LEU A 1 179 ? -20.530 1.018 40.254 1.00 90.44 179 LEU A C 1
ATOM 1262 O O . LEU A 1 179 ? -21.116 0.983 41.337 1.00 90.44 179 LEU A O 1
ATOM 1266 N N . GLY A 1 180 ? -20.647 2.052 39.416 1.00 85.69 180 GLY A N 1
ATOM 1267 C CA . GLY A 1 180 ? -21.474 3.229 39.688 1.00 85.69 180 GLY A CA 1
ATOM 1268 C C . GLY A 1 180 ? -22.963 2.902 39.839 1.00 85.69 180 GLY A C 1
ATOM 1269 O O . GLY A 1 180 ? -23.626 3.459 40.713 1.00 85.69 180 GLY A O 1
ATOM 1270 N N . LEU A 1 181 ? -23.479 1.957 39.045 1.00 87.88 181 LEU A N 1
ATOM 1271 C CA . LEU A 1 181 ? -24.863 1.478 39.147 1.00 87.88 181 LEU A CA 1
ATOM 1272 C C . LEU A 1 181 ? -25.092 0.561 40.356 1.00 87.88 181 LEU A C 1
ATOM 1274 O O . LEU A 1 181 ? -26.183 0.557 40.925 1.00 87.88 181 LEU A O 1
ATOM 1278 N N . ARG A 1 182 ? -24.075 -0.208 40.764 1.00 85.38 182 ARG A N 1
ATOM 1279 C CA . ARG A 1 182 ? -24.150 -1.089 41.941 1.00 85.38 18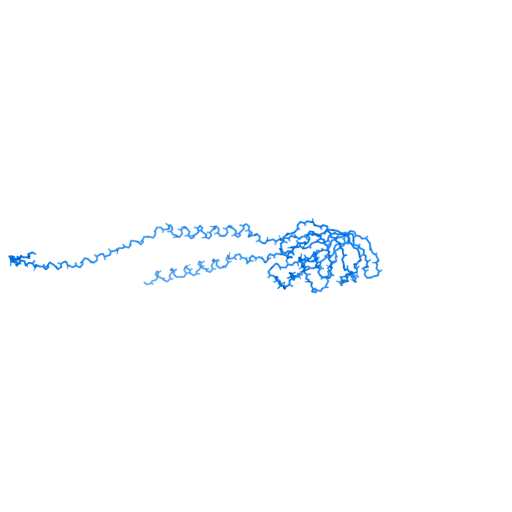2 ARG A CA 1
ATOM 1280 C C . ARG A 1 182 ? -23.968 -0.363 43.264 1.00 85.38 182 ARG A C 1
ATOM 1282 O O . ARG A 1 182 ? -24.334 -0.929 44.292 1.00 85.38 182 ARG A O 1
ATOM 1289 N N . ALA A 1 183 ? -23.422 0.852 43.267 1.00 79.38 183 ALA A N 1
ATOM 1290 C CA . ALA A 1 183 ? -23.310 1.642 44.483 1.00 79.38 183 ALA A CA 1
ATOM 1291 C C . ALA A 1 183 ? -24.719 1.805 45.084 1.00 79.38 183 ALA A C 1
ATOM 1293 O O . ALA A 1 183 ? -25.570 2.434 44.450 1.00 79.38 183 ALA A O 1
ATOM 1294 N N . PRO A 1 184 ? -25.006 1.232 46.273 1.00 64.94 184 PRO A N 1
ATOM 1295 C CA . PRO A 1 184 ? -26.335 1.252 46.859 1.00 64.94 184 PRO A CA 1
ATOM 1296 C C . PRO A 1 184 ? -26.670 2.694 47.207 1.00 64.94 184 PRO A C 1
ATOM 1298 O O . PRO A 1 184 ? -26.340 3.218 48.276 1.00 64.94 184 PRO A O 1
ATOM 1301 N N . GLY A 1 185 ? -27.322 3.366 46.264 1.00 60.19 185 GLY A N 1
ATOM 1302 C CA . GLY A 1 185 ? -27.905 4.660 46.487 1.00 60.19 185 GLY A CA 1
ATOM 1303 C C . GLY A 1 185 ? -28.877 4.481 47.634 1.00 60.19 185 GLY A C 1
ATOM 1304 O O . GLY A 1 185 ? -29.948 3.907 47.462 1.00 60.19 185 GLY A O 1
ATOM 1305 N N . LYS A 1 186 ? -28.541 5.029 48.804 1.00 60.69 186 LYS A N 1
ATOM 1306 C CA . LYS A 1 186 ? -29.478 5.267 49.910 1.00 60.69 186 LYS A CA 1
ATOM 1307 C C . LYS A 1 186 ? -30.570 6.272 49.500 1.00 60.69 186 LYS A C 1
ATOM 1309 O O . LYS A 1 186 ? -31.009 7.085 50.309 1.00 60.69 186 LYS A O 1
ATOM 1314 N N . ARG A 1 187 ? -31.053 6.230 48.254 1.00 60.72 187 ARG A N 1
ATOM 1315 C CA . ARG A 1 187 ? -32.371 6.711 47.872 1.00 60.72 187 ARG A CA 1
ATOM 1316 C C . ARG A 1 187 ? -33.368 5.737 48.481 1.00 60.72 187 ARG A C 1
ATOM 1318 O O . ARG A 1 187 ? -33.990 4.931 47.804 1.00 60.72 187 ARG A O 1
ATOM 1325 N N . ARG A 1 188 ? -33.548 5.864 49.798 1.00 61.25 188 ARG A N 1
ATOM 1326 C CA . ARG A 1 188 ? -34.852 5.612 50.394 1.00 61.25 188 ARG A CA 1
ATOM 1327 C C . ARG A 1 188 ? -35.782 6.600 49.703 1.00 61.25 188 ARG A C 1
ATOM 1329 O O . ARG A 1 188 ? -35.916 7.738 50.148 1.00 61.25 188 ARG A O 1
ATOM 1336 N N . LEU A 1 189 ? -36.354 6.189 48.575 1.00 59.38 189 LEU A N 1
ATOM 1337 C CA . LEU A 1 189 ? -37.601 6.739 48.081 1.00 59.38 189 LEU A CA 1
ATOM 1338 C C . LEU A 1 189 ? -38.584 6.511 49.226 1.00 59.38 189 LEU A C 1
ATOM 1340 O O . LEU A 1 189 ? -39.200 5.458 49.347 1.00 59.38 189 LEU A O 1
ATOM 1344 N N . ARG A 1 190 ? -38.644 7.472 50.154 1.00 63.34 190 ARG A N 1
ATOM 1345 C CA . ARG A 1 190 ? -39.760 7.593 51.076 1.00 63.34 190 ARG A CA 1
ATOM 1346 C C . ARG A 1 190 ? -40.926 7.960 50.179 1.00 63.34 190 ARG A C 1
ATOM 1348 O O . ARG A 1 190 ? -41.188 9.138 49.955 1.00 63.34 190 ARG A O 1
ATOM 1355 N N . VAL A 1 191 ? -41.567 6.943 49.615 1.00 66.25 191 VAL A N 1
ATOM 1356 C CA . VAL A 1 191 ? -42.893 7.073 49.036 1.00 66.25 191 VAL A CA 1
ATOM 1357 C C . VAL A 1 191 ? -43.767 7.516 50.203 1.00 66.25 191 VAL A C 1
ATOM 1359 O O . VAL A 1 191 ? -44.185 6.715 51.035 1.00 66.25 191 VAL A O 1
ATOM 1362 N N . ARG A 1 192 ? -43.956 8.831 50.342 1.00 63.62 192 ARG A N 1
ATOM 1363 C CA . ARG A 1 192 ? -45.034 9.375 51.156 1.00 63.62 192 ARG A CA 1
ATOM 1364 C C . ARG A 1 192 ? -46.295 9.017 50.384 1.00 63.62 192 ARG A C 1
ATOM 1366 O O . ARG A 1 192 ? -46.723 9.765 49.514 1.00 63.62 192 ARG A O 1
ATOM 1373 N N . ILE A 1 193 ? -46.845 7.840 50.667 1.00 63.44 193 ILE A N 1
ATOM 1374 C CA . ILE A 1 193 ? -48.230 7.541 50.332 1.00 63.44 193 ILE A CA 1
ATOM 1375 C C . ILE A 1 193 ? -49.033 8.514 51.190 1.00 63.44 193 ILE A C 1
ATOM 1377 O O . ILE A 1 193 ? -49.260 8.271 52.377 1.00 63.44 193 ILE A O 1
ATOM 1381 N N . ALA A 1 194 ? -49.356 9.673 50.619 1.00 61.72 194 ALA A N 1
ATOM 1382 C CA . ALA A 1 194 ? -50.341 10.570 51.185 1.00 61.72 194 ALA A CA 1
ATOM 1383 C C . ALA A 1 194 ? -51.654 9.787 51.197 1.00 61.72 194 ALA A C 1
ATOM 1385 O O . ALA A 1 194 ? -52.333 9.675 50.181 1.00 61.72 194 ALA A O 1
ATOM 1386 N N . HIS A 1 195 ? -51.960 9.167 52.336 1.00 55.59 195 HIS A N 1
ATOM 1387 C CA . HIS A 1 195 ? -53.286 8.649 52.610 1.00 55.59 195 HIS A CA 1
ATOM 1388 C C . HIS A 1 195 ? -54.209 9.866 52.648 1.00 55.59 195 HIS A C 1
ATOM 1390 O O . HIS A 1 195 ? -54.302 10.561 53.659 1.00 55.59 195 HIS A O 1
ATOM 1396 N N . GLY A 1 196 ? -54.826 10.170 51.507 1.00 59.03 196 GLY A N 1
ATOM 1397 C CA . GLY A 1 196 ? -55.985 11.045 51.469 1.00 59.03 196 GLY A CA 1
ATOM 1398 C C . GLY A 1 196 ? -57.078 10.422 52.345 1.00 59.03 196 GLY A C 1
ATOM 1399 O O . GLY A 1 196 ? -57.267 9.203 52.290 1.00 59.03 196 GLY A O 1
ATOM 1400 N N . PRO A 1 197 ? -57.765 11.206 53.191 1.00 59.25 197 PRO A N 1
ATOM 1401 C CA . PRO A 1 197 ? -58.772 10.674 54.094 1.00 59.25 197 PRO A CA 1
ATOM 1402 C C . PRO A 1 197 ? -59.900 10.023 53.291 1.00 59.25 197 PRO A C 1
ATOM 1404 O O . PRO A 1 197 ? -60.488 10.633 52.396 1.00 59.25 197 PRO A O 1
ATOM 1407 N N . ALA A 1 198 ? -60.198 8.769 53.629 1.00 57.34 198 ALA A N 1
ATOM 1408 C CA . ALA A 1 198 ? -61.322 8.028 53.087 1.00 57.34 198 ALA A CA 1
ATOM 1409 C C . ALA A 1 198 ? -62.630 8.769 53.407 1.00 57.34 198 ALA A C 1
ATOM 1411 O O . ALA A 1 198 ? -63.121 8.748 54.536 1.00 57.34 198 ALA A O 1
ATOM 1412 N N . LYS A 1 199 ? -63.217 9.414 52.394 1.00 59.84 199 LYS A N 1
ATOM 1413 C CA . LYS A 1 199 ? -64.616 9.846 52.425 1.00 59.84 199 LYS A CA 1
ATOM 1414 C C . LYS A 1 199 ? -65.483 8.583 52.422 1.00 59.84 199 LYS A C 1
ATOM 1416 O O . LYS A 1 199 ? -65.792 8.033 51.369 1.00 59.84 199 LYS A O 1
ATOM 1421 N N . ARG A 1 200 ? -65.873 8.111 53.612 1.00 53.62 200 ARG A N 1
ATOM 1422 C CA . ARG A 1 200 ? -67.027 7.217 53.790 1.00 53.62 200 ARG A CA 1
ATOM 1423 C C . ARG A 1 200 ? -68.268 7.983 53.332 1.00 53.62 200 ARG A C 1
ATOM 1425 O O . ARG A 1 200 ? -68.838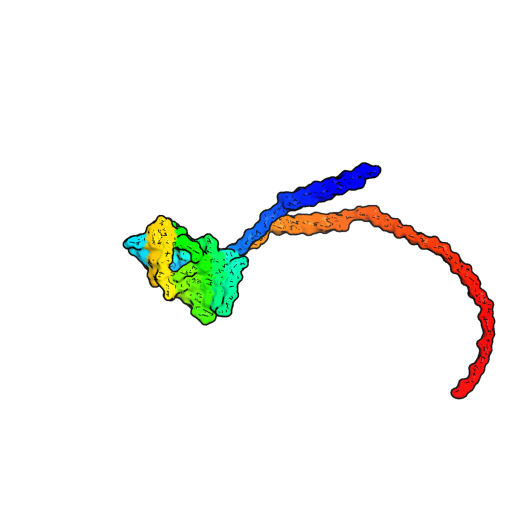 8.755 54.096 1.00 53.62 200 ARG A O 1
ATOM 1432 N N . SER A 1 201 ? -68.659 7.806 52.073 1.00 58.56 201 SER A N 1
ATOM 1433 C CA . SER A 1 201 ? -70.000 8.171 51.630 1.00 58.56 201 SER A CA 1
ATOM 1434 C C . SER A 1 201 ? -70.923 7.017 51.998 1.00 58.56 201 SER A C 1
ATOM 1436 O O . SER A 1 201 ? -70.877 5.941 51.406 1.00 58.56 201 SER A O 1
ATOM 1438 N N . ALA A 1 202 ? -71.691 7.235 53.060 1.00 60.88 202 ALA A N 1
ATOM 1439 C CA . ALA A 1 202 ? -72.865 6.450 53.370 1.00 60.88 202 ALA A CA 1
ATOM 1440 C C . ALA A 1 202 ? -73.904 6.692 52.263 1.00 60.88 202 ALA A C 1
ATOM 1442 O O . ALA A 1 202 ? -74.496 7.764 52.183 1.00 60.88 202 ALA A O 1
ATOM 1443 N N . ILE A 1 203 ? -74.091 5.695 51.407 1.00 62.44 203 ILE A N 1
ATOM 1444 C CA . ILE A 1 203 ? -75.251 5.537 50.529 1.00 62.44 203 ILE A CA 1
ATOM 1445 C C . ILE A 1 203 ? -75.811 4.178 50.977 1.00 62.44 203 ILE A C 1
ATOM 1447 O O . ILE A 1 203 ? -75.214 3.146 50.699 1.00 62.44 203 ILE A O 1
ATOM 1451 N N . GLY A 1 204 ? -76.775 4.106 51.901 1.00 52.41 204 GLY A N 1
ATOM 1452 C CA . GLY A 1 204 ? -78.131 4.619 51.710 1.00 52.41 204 GLY A CA 1
ATOM 1453 C C . GLY A 1 204 ? -78.816 3.715 50.683 1.00 52.41 204 GLY A C 1
ATOM 1454 O O . GLY A 1 204 ? -78.815 4.029 49.505 1.00 52.41 204 GLY A O 1
ATOM 1455 N N . MET A 1 205 ? -79.128 2.461 51.018 1.00 59.69 205 MET A N 1
ATOM 1456 C CA . MET A 1 205 ? -80.453 2.068 51.516 1.00 59.69 205 MET A CA 1
ATOM 1457 C C . MET A 1 205 ? -81.596 2.737 50.737 1.00 59.69 205 MET A C 1
ATOM 1459 O O . MET A 1 205 ? -82.030 3.817 51.112 1.00 59.69 205 MET A O 1
ATOM 1463 N N . GLN A 1 206 ? -82.092 2.071 49.691 1.00 51.19 206 GLN A N 1
ATOM 1464 C CA . GLN A 1 206 ? -83.495 2.074 49.242 1.00 51.19 206 GLN A CA 1
ATOM 1465 C C . GLN A 1 206 ? -83.643 0.966 48.182 1.00 51.19 206 GLN A C 1
ATOM 1467 O O . GLN A 1 206 ? -82.910 0.929 47.204 1.00 51.19 206 GLN A O 1
ATOM 1472 N N . ALA A 1 207 ? -84.349 -0.115 48.521 1.00 53.41 207 ALA A N 1
ATOM 1473 C CA . ALA A 1 207 ? -85.765 -0.325 48.194 1.00 53.41 207 ALA A CA 1
ATOM 1474 C C . ALA A 1 207 ? -85.948 -0.670 46.699 1.00 53.41 207 ALA A C 1
ATOM 1476 O O . ALA A 1 207 ? -85.708 0.140 45.820 1.00 53.41 207 ALA A O 1
ATOM 1477 N N . ASN A 1 208 ? -86.216 -1.939 46.392 1.00 58.03 208 ASN A N 1
ATOM 1478 C CA . ASN A 1 208 ? -87.578 -2.460 46.218 1.00 58.03 208 ASN A CA 1
ATOM 1479 C C . ASN A 1 208 ? -88.230 -1.991 44.904 1.00 58.03 208 ASN A C 1
ATOM 1481 O O . ASN A 1 208 ? -88.626 -0.834 44.802 1.00 58.03 208 ASN A O 1
ATOM 1485 N N . ARG A 1 209 ? -88.380 -2.916 43.946 1.00 51.50 209 ARG A N 1
ATOM 1486 C CA . ARG A 1 209 ? -89.548 -3.099 43.054 1.00 51.50 209 ARG A CA 1
ATOM 1487 C C . ARG A 1 209 ? -89.219 -4.224 42.068 1.00 51.50 209 ARG A C 1
ATOM 1489 O O . ARG A 1 209 ? -88.298 -4.103 41.274 1.00 51.50 209 ARG A O 1
ATOM 1496 N N . THR A 1 210 ? -89.706 -5.439 42.295 1.00 58.72 210 THR A N 1
ATOM 1497 C CA . THR A 1 210 ? -90.976 -5.967 41.765 1.00 58.72 210 THR A CA 1
ATOM 1498 C C . THR A 1 210 ? -91.190 -5.781 40.258 1.00 58.72 210 THR A C 1
ATOM 1500 O O . THR A 1 210 ? -91.469 -4.691 39.779 1.00 58.72 210 THR A O 1
ATOM 1503 N N . ALA A 1 211 ? -91.251 -6.946 39.609 1.00 52.03 211 ALA A N 1
ATOM 1504 C CA . ALA A 1 211 ? -92.327 -7.391 38.727 1.00 52.03 211 ALA A CA 1
ATOM 1505 C C . ALA A 1 211 ? -92.229 -7.186 37.206 1.00 52.03 211 ALA A C 1
ATOM 1507 O O . ALA A 1 211 ? -92.085 -6.090 36.677 1.00 52.03 211 ALA A O 1
ATOM 1508 N N . SER A 1 212 ? -92.611 -8.300 36.571 1.00 54.72 212 SER A N 1
ATOM 1509 C CA . SER A 1 212 ? -93.357 -8.436 35.318 1.00 54.72 212 SER A CA 1
ATOM 1510 C C . SER A 1 212 ? -92.541 -8.454 34.027 1.00 54.72 212 SER A C 1
ATOM 1512 O O . SER A 1 212 ? -91.536 -7.772 33.930 1.00 54.72 212 SER A O 1
ATOM 1514 N N . ARG A 1 213 ? -92.925 -9.146 32.953 1.00 53.28 213 ARG A N 1
ATOM 1515 C CA . ARG A 1 213 ? -93.860 -10.248 32.638 1.00 53.28 213 ARG A CA 1
ATOM 1516 C C . ARG A 1 213 ? -93.868 -10.258 31.104 1.00 53.28 213 ARG A C 1
ATOM 1518 O O . ARG A 1 213 ? -93.970 -9.189 30.514 1.00 53.28 213 ARG A O 1
ATOM 1525 N N . GLY A 1 214 ? -93.882 -11.438 30.496 1.00 57.47 214 GLY A N 1
ATOM 1526 C CA . GLY A 1 214 ? -94.226 -11.614 29.082 1.00 57.47 214 GLY A CA 1
ATOM 1527 C C . GLY A 1 214 ? -93.019 -11.571 28.149 1.00 57.47 214 GLY A C 1
ATOM 1528 O O . GLY A 1 214 ? -92.079 -10.824 28.383 1.00 57.47 214 GLY A O 1
ATOM 1529 N N . ALA A 1 215 ? -92.982 -12.350 27.083 1.00 60.50 215 ALA A N 1
ATOM 1530 C CA . ALA A 1 215 ? -93.815 -13.459 26.627 1.00 60.50 215 ALA A CA 1
ATOM 1531 C C . ALA A 1 215 ? -92.927 -14.274 25.677 1.00 60.50 215 ALA A C 1
ATOM 1533 O O . ALA A 1 215 ? -92.022 -13.652 25.075 1.00 60.50 215 ALA A O 1
#

Secondary structure (DSSP, 8-state):
--HHHHHHHHHHHHHHHHHHTPPPPPPPPEEEEEEEEEEEEEETTEEEEEEEEEEEEEEEEEEEEETTEEEEEEEEEEEEETTEEEEEES-EEEEEETTTTEEEETTEEEE-GGGTT--SSS-EEEEEEEE----EEEETTEEEEEE--EEEEEEEEE--PPPHHHHHHHHHHHHHHHHHHHS--------------------------------